Protein AF-A0A0K2SJP0-F1 (afdb_monomer)

Sequence (205 aa):
MNRPSQREINFVRFLEERLGVRSDGAHREPTPEQRSTRATLRRALGKPPGSVPETYSYVEPWLGPQAAPWQVENFYSIAALMAWHPVGWHEDDTPQSPTNLGASFVRLARTQREFHGEVPAGLERRLVAMLNASQTDLTEHLRHAIGLLKTHEVPVNWVQLLADLRSWEWSSREVQRRWAYGFWGSAPQDTERQGAVEEDERDAG

Foldseek 3Di:
DLAFDPLLVVLLVLLCVLLVNDLPPDDDDDDPRNLVQLVQLLVCAPPQQPPRVVCCVSQVVSADPPRDSLLSRLRSLLSNLCSVQVAADHCPNDVPADQALLLLQVVLLVLDPPNPLDRDPVSVVLLVVLLPDDLVVNSVSVSVSSVSSRVSSRHHHSSVSSSLSVCCPPPVSVSSVVSVCSNVVPRPDPPVVVVVVVVVVVVVD

InterPro domains:
  IPR013382 CRISPR-associated protein Cse2 [PF09485] (38-184)
  IPR013382 CRISPR-associated protein Cse2 [TIGR02548] (32-186)
  IPR038287 Cse2 superfamily [G3DSA:1.10.520.40] (1-201)

pLDDT: mean 86.16, std 15.65, range [39.84, 97.69]

Solvent-accessible surface area (backbone atoms only — not comparable to full-atom values): 11900 Å² total; per-residue (Å²): 132,90,65,61,49,72,65,48,47,52,51,46,51,52,47,28,63,50,51,56,42,60,85,77,79,69,90,63,88,62,51,74,65,20,50,50,45,23,54,54,29,37,73,40,56,90,51,65,78,85,75,49,70,86,42,41,86,79,45,48,88,80,47,58,102,78,55,52,70,69,54,50,46,49,55,50,48,49,50,10,51,37,42,70,41,70,45,59,67,42,79,81,75,47,84,88,52,65,61,42,72,22,22,33,52,45,54,46,34,69,72,41,93,82,51,78,74,59,74,54,67,70,60,51,54,54,49,55,52,45,64,72,42,52,73,75,56,30,57,59,49,44,54,58,50,49,55,56,32,46,78,70,71,41,39,41,34,62,42,55,48,55,35,38,63,76,46,52,88,43,92,82,43,61,47,47,53,48,30,47,40,22,33,67,68,64,41,74,68,73,73,60,78,66,51,65,64,56,52,62,60,61,76,73,109

Organism: Limnochorda pilosa (NCBI:txid1555112)

Nearest PDB structures (foldseek):
  3wa8-assembly1_A  TM=7.568E-01  e=1.758E-06  Meiothermus ruber DSM 1279
  5u0a-assembly1_J  TM=7.453E-01  e=1.858E-05  Thermobifida fusca YX
  5u07-assembly1_B  TM=7.202E-01  e=1.168E-04  Thermobifida fusca YX
  4h79-assembly1_A  TM=7.081E-01  e=1.786E-04  Thermobifida fusca YX
  5u0a-assembly1_L  TM=6.935E-01  e=3.623E-04  Thermobifida fusca YX

Radius of gyration: 19.11 Å; Cα contacts (8 Å, |Δi|>4): 204; chains: 1; bounding box: 55×29×66 Å

Mean predicted aligned error: 7.42 Å

Structure (mmCIF, N/CA/C/O backbone):
data_AF-A0A0K2SJP0-F1
#
_entry.id   AF-A0A0K2SJP0-F1
#
loop_
_atom_site.group_PDB
_atom_site.id
_atom_site.type_symbol
_atom_site.label_atom_id
_atom_site.label_alt_id
_atom_site.label_comp_id
_atom_site.label_asym_id
_atom_site.label_entity_id
_atom_site.label_seq_id
_atom_site.pdbx_PDB_ins_code
_atom_site.Cartn_x
_atom_site.Cartn_y
_atom_site.Cartn_z
_atom_site.occupancy
_atom_site.B_iso_or_equiv
_atom_site.auth_seq_id
_atom_site.auth_comp_id
_atom_site.auth_asym_id
_atom_site.auth_atom_id
_atom_site.pdbx_PDB_model_num
ATOM 1 N N . MET A 1 1 ? -1.384 11.318 -15.270 1.00 60.72 1 MET A N 1
ATOM 2 C CA . MET A 1 1 ? -0.307 11.177 -14.260 1.00 60.72 1 MET A CA 1
ATOM 3 C C . MET A 1 1 ? -0.939 10.838 -12.920 1.00 60.72 1 MET A C 1
ATOM 5 O O . MET A 1 1 ? -1.636 11.674 -12.358 1.00 60.72 1 MET A O 1
ATOM 9 N N . ASN A 1 2 ? -0.760 9.603 -12.449 1.00 82.81 2 ASN A N 1
ATOM 10 C CA . ASN A 1 2 ? -1.357 9.111 -11.207 1.00 82.81 2 ASN A CA 1
ATOM 11 C C . ASN A 1 2 ? -0.704 9.747 -9.965 1.00 82.81 2 ASN A C 1
ATOM 13 O O . ASN A 1 2 ? 0.199 9.171 -9.354 1.00 82.81 2 ASN A O 1
ATOM 17 N N . ARG A 1 3 ? -1.125 10.974 -9.651 1.00 87.88 3 ARG A N 1
ATOM 18 C CA . ARG A 1 3 ? -0.665 11.726 -8.483 1.00 87.88 3 ARG A CA 1
ATOM 19 C C . ARG A 1 3 ? -1.518 11.376 -7.261 1.00 87.88 3 ARG A C 1
ATOM 21 O O . ARG A 1 3 ? -2.735 11.239 -7.414 1.00 87.88 3 ARG A O 1
ATOM 28 N N . PRO A 1 4 ? -0.912 11.262 -6.071 1.00 92.31 4 PRO A N 1
ATOM 29 C CA . PRO A 1 4 ? -1.668 11.123 -4.838 1.00 92.31 4 PRO A CA 1
ATOM 30 C C . PRO A 1 4 ? -2.612 12.304 -4.616 1.00 92.31 4 PRO A C 1
ATOM 32 O O . PRO A 1 4 ? -2.254 13.463 -4.823 1.00 92.31 4 PRO A O 1
ATOM 35 N N . SER A 1 5 ? -3.829 12.000 -4.192 1.00 94.31 5 SER A N 1
ATOM 36 C CA . SER A 1 5 ? -4.819 12.979 -3.758 1.00 94.31 5 SER A CA 1
ATOM 37 C C . SER A 1 5 ? -4.528 13.461 -2.337 1.00 94.31 5 SER A C 1
ATOM 39 O O . SER A 1 5 ? -3.908 12.755 -1.538 1.00 94.31 5 SER A O 1
ATOM 41 N N . GLN A 1 6 ? -5.060 14.632 -1.972 1.00 95.06 6 GLN A N 1
ATOM 42 C CA . GLN A 1 6 ? -4.914 15.166 -0.613 1.00 95.06 6 GLN A CA 1
ATOM 43 C C . GLN A 1 6 ? -5.456 14.205 0.457 1.00 95.06 6 GLN A C 1
ATOM 45 O O . GLN A 1 6 ? -4.906 14.122 1.551 1.00 95.06 6 GLN A O 1
ATOM 50 N N . ARG A 1 7 ? -6.510 13.442 0.134 1.00 95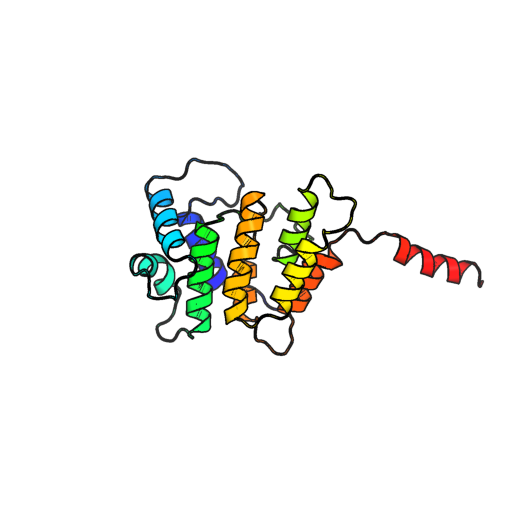.62 7 ARG A N 1
ATOM 51 C CA . ARG A 1 7 ? -7.072 12.425 1.030 1.00 95.62 7 ARG A CA 1
ATOM 52 C C . ARG A 1 7 ? -6.082 11.294 1.299 1.00 95.62 7 ARG A C 1
ATOM 54 O O . ARG A 1 7 ? -5.930 10.899 2.446 1.00 95.62 7 ARG A O 1
ATOM 61 N N . GLU A 1 8 ? -5.414 10.789 0.263 1.00 96.12 8 GLU A N 1
ATOM 62 C CA . GLU A 1 8 ? -4.427 9.705 0.387 1.00 96.12 8 GLU A CA 1
ATOM 63 C C . GLU A 1 8 ? -3.197 10.175 1.177 1.00 96.12 8 GLU A C 1
ATOM 65 O O . GLU A 1 8 ? -2.738 9.468 2.070 1.00 96.12 8 GLU A O 1
ATOM 70 N N . ILE A 1 9 ? -2.727 11.402 0.919 1.00 95.62 9 ILE A N 1
ATOM 71 C CA . ILE A 1 9 ? -1.630 12.036 1.669 1.00 95.62 9 ILE A CA 1
ATOM 72 C C . ILE A 1 9 ? -1.991 12.167 3.154 1.00 95.62 9 ILE A C 1
ATOM 74 O O . ILE A 1 9 ? -1.231 11.743 4.023 1.00 95.62 9 ILE A O 1
ATOM 78 N N . ASN A 1 10 ? -3.161 12.736 3.452 1.00 96.88 10 ASN A N 1
ATOM 79 C CA . ASN A 1 10 ? -3.595 12.967 4.827 1.00 96.88 10 ASN A CA 1
ATOM 80 C C . ASN A 1 10 ? -3.839 11.653 5.580 1.00 96.88 10 ASN A C 1
ATOM 82 O O . ASN A 1 10 ? -3.516 11.569 6.761 1.00 96.88 10 ASN A O 1
ATOM 86 N N . PHE A 1 11 ? -4.373 10.633 4.904 1.00 97.44 11 PHE A N 1
ATOM 87 C CA . PHE A 1 11 ? -4.590 9.317 5.497 1.00 97.44 11 PHE A CA 1
ATOM 88 C C . PHE A 1 11 ? -3.276 8.660 5.916 1.00 97.44 11 PHE A C 1
ATOM 90 O O . PHE A 1 11 ? -3.152 8.201 7.049 1.00 97.44 11 PHE A O 1
ATOM 97 N N . VAL A 1 12 ? -2.277 8.647 5.028 1.00 95.88 12 VAL A N 1
ATOM 98 C CA . VAL A 1 12 ? -0.967 8.072 5.353 1.00 95.88 12 VAL A CA 1
ATOM 99 C C . VAL A 1 12 ? -0.302 8.857 6.476 1.00 95.88 12 VAL A C 1
ATOM 101 O O . VAL A 1 12 ? 0.148 8.238 7.431 1.00 95.88 12 VAL A O 1
ATOM 104 N N . ARG A 1 13 ? -0.333 10.195 6.444 1.00 94.69 13 ARG A N 1
ATOM 105 C CA . ARG A 1 13 ? 0.199 11.027 7.538 1.00 94.69 13 ARG A CA 1
ATOM 106 C C . ARG A 1 13 ? -0.471 10.724 8.879 1.00 94.69 13 ARG A C 1
ATOM 108 O O . ARG A 1 13 ? 0.199 10.577 9.896 1.00 94.69 13 ARG A O 1
ATOM 115 N N . PHE A 1 14 ? -1.793 10.575 8.881 1.00 96.12 14 PHE A N 1
ATOM 116 C CA . PHE A 1 14 ? -2.529 10.158 10.070 1.00 96.12 14 PHE A CA 1
ATOM 117 C C . PHE A 1 14 ? -2.057 8.792 10.586 1.00 96.12 14 PHE A C 1
ATOM 119 O O . PHE A 1 14 ? -1.886 8.616 11.793 1.00 96.12 14 PHE A O 1
ATOM 126 N N . LEU A 1 15 ? -1.821 7.821 9.699 1.00 95.88 15 LEU A N 1
ATOM 127 C CA . LEU A 1 15 ? -1.264 6.529 10.098 1.00 95.88 15 LEU A CA 1
ATOM 128 C C . LEU A 1 15 ? 0.166 6.668 10.626 1.00 95.88 15 LEU A C 1
ATOM 130 O O . LEU A 1 15 ? 0.470 6.063 11.647 1.00 95.88 15 LEU A O 1
ATOM 134 N N . GLU A 1 16 ? 1.026 7.474 10.002 1.00 93.12 16 GLU A N 1
ATOM 135 C CA . GLU A 1 16 ? 2.392 7.738 10.475 1.00 93.12 16 GLU A CA 1
ATOM 136 C C . GLU A 1 16 ? 2.387 8.219 11.928 1.00 93.12 16 GLU A C 1
ATOM 138 O O . GLU A 1 16 ? 3.018 7.601 12.788 1.00 93.12 16 GLU A O 1
ATOM 143 N N . GLU A 1 17 ? 1.576 9.231 12.237 1.00 92.69 17 GLU A N 1
ATOM 144 C CA . GLU A 1 17 ? 1.417 9.769 13.591 1.00 92.69 17 GLU A CA 1
ATOM 145 C C . GLU A 1 17 ? 0.948 8.695 14.589 1.00 92.69 17 GLU A C 1
ATOM 147 O O . GLU A 1 17 ? 1.512 8.536 15.680 1.00 92.69 17 GLU A O 1
ATOM 152 N N . ARG A 1 18 ? -0.069 7.910 14.209 1.00 94.88 18 ARG A N 1
ATOM 153 C CA . ARG A 1 18 ? -0.666 6.864 15.057 1.00 94.88 18 ARG A CA 1
ATOM 154 C C . ARG A 1 18 ? 0.242 5.655 15.256 1.00 94.88 18 ARG A C 1
ATOM 156 O O . ARG A 1 18 ? 0.163 4.995 16.292 1.00 94.88 18 ARG A O 1
ATOM 163 N N . LEU A 1 19 ? 1.095 5.358 14.283 1.00 93.00 19 LEU A N 1
ATOM 164 C CA . LEU A 1 19 ? 2.055 4.257 14.323 1.00 93.00 19 LEU A CA 1
ATOM 165 C C . LEU A 1 19 ? 3.399 4.676 14.935 1.00 93.00 19 LEU A C 1
ATOM 167 O O . LEU A 1 19 ? 4.205 3.802 15.263 1.00 93.00 19 LEU A O 1
ATOM 171 N N . GLY A 1 20 ? 3.622 5.980 15.125 1.00 89.62 20 GLY A N 1
ATOM 172 C CA . GLY A 1 20 ? 4.882 6.537 15.611 1.00 89.62 20 GLY A CA 1
ATOM 173 C C . GLY A 1 20 ? 5.995 6.538 14.567 1.00 89.62 20 GLY A C 1
ATOM 174 O O . GLY A 1 20 ? 7.164 6.454 14.932 1.00 89.62 20 GLY A O 1
ATOM 175 N N . VAL A 1 21 ? 5.638 6.608 13.283 1.00 83.75 21 VAL A N 1
ATOM 176 C CA . VAL A 1 21 ? 6.580 6.810 12.177 1.00 83.75 21 VAL A CA 1
ATOM 177 C C . VAL A 1 21 ? 6.863 8.294 12.079 1.00 83.75 21 VAL A C 1
ATOM 179 O O . VAL A 1 21 ? 5.938 9.094 11.973 1.00 83.75 21 VAL A O 1
ATOM 182 N N . ARG A 1 22 ? 8.136 8.674 12.126 1.00 67.94 22 ARG A N 1
ATOM 183 C CA . ARG A 1 22 ? 8.536 10.055 11.869 1.00 67.94 22 ARG A CA 1
ATOM 184 C C . ARG A 1 22 ? 9.093 10.181 10.467 1.00 67.94 22 ARG A C 1
ATOM 186 O O . ARG A 1 22 ? 9.798 9.293 10.001 1.00 67.94 22 ARG A O 1
ATOM 193 N N . SER A 1 23 ? 8.845 11.330 9.856 1.00 57.50 23 SER A N 1
ATOM 194 C CA . SER A 1 23 ? 9.379 11.718 8.550 1.00 57.50 23 SER A CA 1
ATOM 195 C C . SER A 1 23 ? 10.856 12.140 8.588 1.00 57.50 23 SER A C 1
ATOM 197 O O . SER A 1 23 ? 11.353 12.597 7.569 1.00 57.50 23 SER A O 1
ATOM 199 N N . ASP A 1 24 ? 11.562 11.996 9.715 1.00 58.59 24 ASP A N 1
ATOM 200 C CA . ASP A 1 24 ? 12.959 12.433 9.901 1.00 58.59 24 ASP A CA 1
ATOM 201 C C . ASP A 1 24 ? 13.940 11.294 10.240 1.00 58.59 24 ASP A C 1
ATOM 203 O O . ASP A 1 24 ? 15.090 11.550 10.590 1.00 58.59 24 ASP A O 1
ATOM 207 N N . GLY A 1 25 ? 13.498 10.033 10.180 1.00 55.62 25 GLY A N 1
ATOM 208 C CA . GLY A 1 25 ? 14.356 8.863 10.405 1.00 55.62 25 GLY A CA 1
ATOM 209 C C . GLY A 1 25 ? 14.825 8.670 11.855 1.00 55.62 25 GLY A C 1
ATOM 210 O O . GLY A 1 25 ? 15.575 7.736 12.139 1.00 55.62 25 GLY A O 1
ATOM 211 N N . ALA A 1 26 ? 14.386 9.508 12.802 1.00 59.31 26 ALA A N 1
ATOM 212 C CA . ALA A 1 26 ? 14.796 9.396 14.195 1.00 59.31 26 ALA A CA 1
ATOM 213 C C . ALA A 1 26 ? 14.084 8.224 14.895 1.00 59.31 26 ALA A C 1
ATOM 215 O O . ALA A 1 26 ? 12.865 8.236 15.099 1.00 59.31 26 ALA A O 1
ATOM 216 N N . HIS A 1 27 ? 14.854 7.226 15.336 1.00 57.75 27 HIS A N 1
ATOM 217 C CA . HIS A 1 27 ? 14.337 6.135 16.158 1.00 57.75 27 HIS A CA 1
ATOM 218 C C . HIS A 1 27 ? 13.992 6.634 17.566 1.00 57.75 27 HIS A C 1
ATOM 220 O O . HIS A 1 27 ? 14.865 6.920 18.383 1.00 57.75 27 HIS A O 1
ATOM 226 N N . ARG A 1 28 ? 12.694 6.691 17.871 1.00 68.94 28 ARG A N 1
ATOM 227 C CA . ARG A 1 28 ? 12.181 6.794 19.239 1.00 68.94 28 ARG A CA 1
ATOM 228 C C . ARG A 1 28 ? 11.412 5.525 19.563 1.00 68.94 28 ARG A C 1
ATOM 230 O O . ARG A 1 28 ? 10.701 4.997 18.710 1.00 68.94 28 ARG A O 1
ATOM 237 N N . GLU A 1 29 ? 11.519 5.054 20.800 1.00 80.00 29 GLU A N 1
ATOM 238 C CA . GLU A 1 29 ? 10.649 3.974 21.251 1.00 80.00 29 GLU A CA 1
ATOM 239 C C . GLU A 1 29 ? 9.171 4.384 21.098 1.00 80.00 29 GLU A C 1
ATOM 241 O O . GLU A 1 29 ? 8.779 5.450 21.589 1.00 80.00 29 GLU A O 1
ATOM 246 N N . PRO A 1 30 ? 8.341 3.569 20.421 1.00 84.94 30 PRO A N 1
ATOM 247 C CA . PRO A 1 30 ? 6.929 3.879 20.241 1.00 84.94 30 PRO A CA 1
ATOM 248 C C . PRO A 1 30 ? 6.214 3.866 21.592 1.00 84.94 30 PRO A C 1
ATOM 250 O O . PRO A 1 30 ? 6.491 2.995 22.420 1.00 84.94 30 PRO A O 1
ATOM 253 N N . THR A 1 31 ? 5.262 4.773 21.814 1.00 92.81 31 THR A N 1
ATOM 254 C CA . THR A 1 31 ? 4.467 4.814 23.054 1.00 92.81 31 THR A CA 1
ATOM 255 C C . THR A 1 31 ? 3.607 3.549 23.217 1.00 92.81 31 THR A C 1
ATOM 257 O O . THR A 1 31 ? 3.374 2.825 22.239 1.00 92.81 31 THR A O 1
ATOM 260 N N . PRO A 1 32 ? 3.103 3.238 24.429 1.00 94.00 32 PRO A N 1
ATOM 261 C CA . PRO A 1 32 ? 2.154 2.140 24.624 1.00 94.00 32 PRO A CA 1
ATOM 262 C C . PRO A 1 32 ? 0.950 2.194 23.666 1.00 94.00 32 PRO A C 1
ATOM 264 O O . PRO A 1 32 ? 0.561 1.168 23.107 1.00 94.00 32 PRO A O 1
ATOM 267 N N . GLU A 1 33 ? 0.413 3.385 23.405 1.00 93.62 33 GLU A N 1
ATOM 268 C CA . GLU A 1 33 ? -0.718 3.616 22.500 1.00 93.62 33 GLU A CA 1
ATOM 269 C C . GLU A 1 33 ? -0.345 3.328 21.042 1.00 93.62 33 GLU A C 1
ATOM 271 O O . GLU A 1 33 ? -1.112 2.687 20.319 1.00 93.62 33 GLU A O 1
ATOM 276 N N . GLN A 1 34 ? 0.850 3.741 20.609 1.00 94.56 34 GLN A N 1
ATOM 277 C CA . GLN A 1 34 ? 1.359 3.456 19.264 1.00 94.56 34 GLN A CA 1
ATOM 278 C C . GLN A 1 34 ? 1.602 1.954 19.073 1.00 94.56 34 GLN A C 1
ATOM 280 O O . GLN A 1 34 ? 1.244 1.385 18.041 1.00 94.56 34 GLN A O 1
ATOM 285 N N . ARG A 1 35 ? 2.138 1.263 20.089 1.00 93.75 35 ARG A N 1
ATOM 286 C CA . ARG A 1 35 ? 2.293 -0.203 20.067 1.00 93.75 35 ARG A CA 1
ATOM 287 C C . ARG A 1 35 ? 0.945 -0.918 20.003 1.00 93.75 35 ARG A C 1
ATOM 289 O O . ARG A 1 35 ? 0.804 -1.863 19.227 1.00 93.75 35 ARG A O 1
ATOM 296 N N . SER A 1 36 ? -0.039 -0.454 20.773 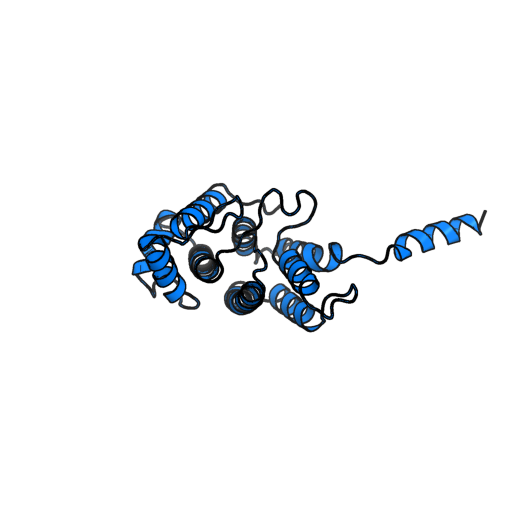1.00 94.94 36 SER A N 1
ATOM 297 C CA . SER A 1 36 ? -1.406 -0.985 20.744 1.00 94.94 36 SER A CA 1
ATOM 298 C C . SER A 1 36 ? -2.047 -0.796 19.366 1.00 94.94 36 SER A C 1
ATOM 300 O O . SER A 1 36 ? -2.523 -1.759 18.768 1.00 94.94 36 SER A O 1
ATOM 302 N N . THR A 1 37 ? -1.944 0.408 18.797 1.00 95.88 37 THR A N 1
ATOM 303 C CA . THR A 1 37 ? -2.413 0.726 17.439 1.00 95.88 37 THR A CA 1
ATOM 304 C C . THR A 1 37 ? -1.771 -0.195 16.400 1.00 95.88 37 THR A C 1
ATOM 306 O O . TH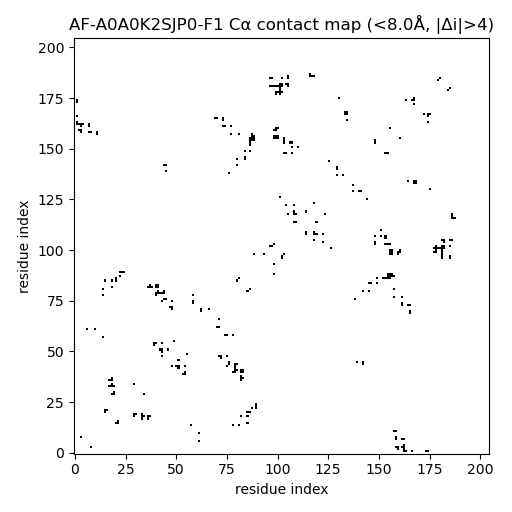R A 1 37 ? -2.476 -0.815 15.601 1.00 95.88 37 THR A O 1
ATOM 309 N N . ARG A 1 38 ? -0.438 -0.353 16.441 1.00 95.31 38 ARG A N 1
ATOM 310 C CA . ARG A 1 38 ? 0.297 -1.277 15.562 1.00 95.31 38 ARG A CA 1
ATOM 311 C C . ARG A 1 38 ? -0.226 -2.701 15.689 1.00 95.31 38 ARG A C 1
ATOM 313 O O . ARG A 1 38 ? -0.440 -3.359 14.676 1.00 95.31 38 ARG A O 1
ATOM 320 N N . ALA A 1 39 ? -0.434 -3.186 16.911 1.00 95.75 39 ALA A N 1
ATOM 321 C CA . ALA A 1 39 ? -0.960 -4.526 17.143 1.00 95.75 39 ALA A CA 1
ATOM 322 C C . ALA A 1 39 ? -2.375 -4.687 16.566 1.00 95.75 39 ALA A C 1
ATOM 324 O O . ALA A 1 39 ? -2.640 -5.683 15.898 1.00 95.75 39 ALA A O 1
ATOM 325 N N . THR A 1 40 ? -3.255 -3.706 16.767 1.00 96.56 40 THR A N 1
ATOM 326 C CA . THR A 1 40 ? -4.630 -3.712 16.249 1.00 96.56 40 THR A CA 1
ATOM 327 C C . THR A 1 40 ? -4.670 -3.755 14.726 1.00 96.56 40 THR A C 1
ATOM 329 O O . THR A 1 40 ? -5.243 -4.688 14.168 1.00 96.56 40 THR A O 1
ATOM 332 N N . LEU A 1 41 ? -3.996 -2.828 14.043 1.00 97.12 41 LEU A N 1
ATOM 333 C CA . LEU A 1 41 ? -3.980 -2.787 12.577 1.00 97.12 41 LEU A CA 1
ATOM 334 C C . LEU A 1 41 ? -3.301 -4.023 11.965 1.00 97.12 41 LEU A C 1
ATOM 336 O O . LEU A 1 41 ? -3.785 -4.572 10.977 1.00 97.12 41 LEU A O 1
ATOM 340 N N . ARG A 1 42 ? -2.242 -4.555 12.593 1.00 95.88 42 ARG A N 1
ATOM 341 C CA . ARG A 1 42 ? -1.593 -5.801 12.143 1.00 95.88 42 ARG A CA 1
ATOM 342 C C . ARG A 1 42 ? -2.511 -7.021 12.199 1.00 95.88 42 ARG A C 1
ATOM 344 O O . ARG A 1 42 ? -2.324 -7.933 11.400 1.00 95.88 42 ARG A O 1
ATOM 351 N N . ARG A 1 43 ? -3.498 -7.070 13.103 1.00 95.69 43 ARG A N 1
ATOM 352 C CA . ARG A 1 43 ? -4.462 -8.190 13.164 1.00 95.69 43 ARG A CA 1
ATOM 353 C C . ARG A 1 43 ? -5.384 -8.254 11.948 1.00 95.69 43 ARG A C 1
ATOM 355 O O . ARG A 1 43 ? -5.959 -9.319 11.720 1.00 95.69 43 ARG A O 1
ATOM 362 N N . ALA A 1 44 ? -5.530 -7.156 11.207 1.00 94.25 44 ALA A N 1
ATOM 363 C CA . ALA A 1 44 ? -6.309 -7.091 9.972 1.00 94.25 44 ALA A CA 1
ATOM 364 C C . ALA A 1 44 ? -5.504 -7.489 8.725 1.00 94.25 44 ALA A C 1
ATOM 366 O O . ALA A 1 44 ? -6.070 -7.589 7.642 1.00 94.25 44 ALA A O 1
ATOM 367 N N . LEU A 1 45 ? -4.198 -7.756 8.857 1.00 93.94 45 LEU A N 1
ATOM 368 C CA . LEU A 1 45 ? -3.341 -8.123 7.735 1.00 93.94 45 LEU A CA 1
ATOM 369 C C . LEU A 1 45 ? -3.861 -9.398 7.046 1.00 93.94 45 LEU A C 1
ATOM 371 O O . LEU A 1 45 ? -3.682 -10.505 7.543 1.00 93.94 45 LEU A O 1
ATOM 375 N N . GLY A 1 46 ? -4.454 -9.255 5.858 1.00 88.25 46 GLY A N 1
ATOM 376 C CA . GLY A 1 46 ? -5.048 -10.361 5.082 1.00 88.25 46 GLY A CA 1
ATOM 377 C C . GLY A 1 46 ? -6.354 -10.895 5.526 1.00 88.25 46 GLY A C 1
ATOM 378 O O . GLY A 1 46 ? -6.689 -12.033 5.216 1.00 88.25 46 GLY A O 1
ATOM 379 N N . LYS A 1 47 ? -7.081 -10.068 6.245 1.00 91.75 47 LYS A N 1
ATOM 380 C CA . LYS A 1 47 ? -8.481 -10.317 6.435 1.00 91.75 47 LYS A CA 1
ATOM 381 C C . LYS A 1 47 ? -9.256 -9.334 5.566 1.00 91.75 47 LYS A C 1
ATOM 383 O O . LYS A 1 47 ? -8.775 -8.218 5.352 1.00 91.75 47 LYS A O 1
ATOM 388 N N . PRO A 1 48 ? -10.443 -9.721 5.085 1.00 88.56 48 PRO A N 1
ATOM 389 C CA . PRO A 1 48 ? -11.317 -8.794 4.388 1.00 88.56 48 PRO A CA 1
ATOM 390 C C . PRO A 1 48 ? -11.604 -7.556 5.252 1.00 88.56 48 PRO A C 1
ATOM 392 O O . PRO A 1 48 ? -11.691 -7.686 6.487 1.00 88.56 48 PRO A O 1
ATOM 395 N N . PRO A 1 49 ? -11.801 -6.373 4.645 1.00 89.00 49 PRO A N 1
ATOM 396 C CA . PRO A 1 49 ? -12.371 -5.234 5.353 1.00 89.00 49 PRO A CA 1
ATOM 397 C C . PRO A 1 49 ? -13.646 -5.643 6.095 1.00 89.00 49 PRO A C 1
ATOM 399 O O . PRO A 1 49 ? -14.424 -6.456 5.600 1.00 89.00 49 PRO A O 1
ATOM 402 N N . GLY A 1 50 ? -13.847 -5.127 7.305 1.00 84.94 50 GLY A N 1
ATOM 403 C CA . GLY A 1 50 ? -15.011 -5.493 8.120 1.00 84.94 50 GLY A CA 1
ATOM 404 C C 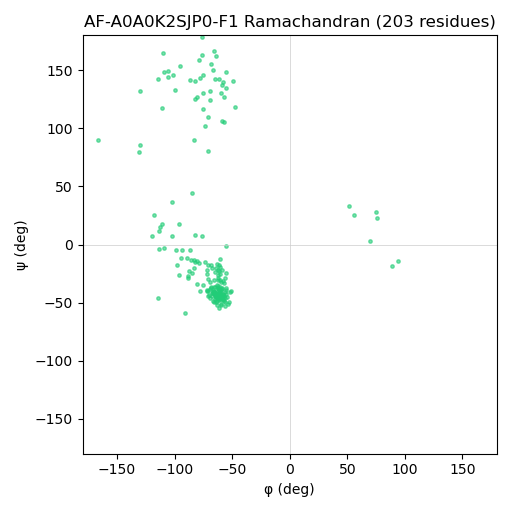. GLY A 1 50 ? -14.790 -6.633 9.130 1.00 84.94 50 GLY A C 1
ATOM 405 O O . GLY A 1 50 ? -15.591 -6.845 10.034 1.00 84.94 50 GLY A O 1
ATOM 406 N N . SER A 1 51 ? -13.696 -7.385 9.009 1.00 92.25 51 SER A N 1
ATOM 407 C CA . SER A 1 51 ? -13.448 -8.572 9.850 1.00 92.25 51 SER A CA 1
ATOM 408 C C . SER A 1 51 ? -12.768 -8.286 11.197 1.00 92.25 51 SER A C 1
ATOM 410 O O . SER A 1 51 ? -12.714 -9.164 12.059 1.00 92.25 51 SER A O 1
ATOM 412 N N . VAL A 1 52 ? -12.222 -7.080 11.377 1.00 95.94 52 VAL A N 1
ATOM 413 C CA . VAL A 1 52 ? -11.561 -6.627 12.612 1.00 95.94 52 VAL A CA 1
ATOM 414 C C . VAL A 1 52 ? -12.148 -5.264 12.993 1.00 95.94 52 VAL A C 1
ATOM 416 O O . VAL A 1 52 ? -11.604 -4.237 12.577 1.00 95.94 52 VAL A O 1
ATOM 419 N N . PRO A 1 53 ? -13.274 -5.225 13.729 1.00 95.19 53 PRO A N 1
ATOM 420 C CA . PRO A 1 53 ? -14.010 -3.989 14.011 1.00 95.19 53 PRO A CA 1
ATOM 421 C C . PRO A 1 53 ? -13.177 -2.891 14.683 1.00 95.19 53 PRO A C 1
ATOM 423 O O . PRO A 1 53 ? -13.405 -1.705 14.467 1.00 95.19 53 PRO A O 1
ATOM 426 N N . GLU A 1 54 ? -12.152 -3.261 15.451 1.00 96.38 54 GLU A N 1
ATOM 427 C CA . GLU A 1 54 ? -11.247 -2.321 16.116 1.00 96.38 54 GLU A CA 1
ATOM 428 C C . GLU A 1 54 ? -10.442 -1.463 15.129 1.00 96.38 54 GLU A C 1
ATOM 430 O O . GLU A 1 54 ? -9.893 -0.434 15.515 1.00 96.38 54 GLU A O 1
ATOM 435 N N . THR A 1 55 ? -10.365 -1.863 13.856 1.00 96.75 55 THR A N 1
ATOM 436 C CA . THR A 1 55 ? -9.695 -1.081 12.807 1.00 96.75 55 THR A CA 1
ATOM 437 C C . THR A 1 55 ? -10.569 0.031 12.220 1.00 96.75 55 THR A C 1
ATOM 439 O O . THR A 1 55 ? -10.034 0.957 11.610 1.00 96.75 55 THR A O 1
ATOM 442 N N . TYR A 1 56 ? -11.886 0.008 12.455 1.00 95.81 56 TYR A N 1
ATOM 443 C CA . TYR A 1 56 ? -12.831 0.950 11.845 1.00 95.81 56 TYR A CA 1
ATOM 444 C C . TYR A 1 56 ? -12.533 2.398 12.212 1.00 95.81 56 TYR A C 1
ATOM 446 O O . TYR A 1 56 ? -12.525 3.265 11.343 1.00 95.81 56 TYR A O 1
ATOM 454 N N . SER A 1 57 ? -12.209 2.663 13.479 1.00 95.19 57 SER A N 1
ATOM 455 C CA . SER A 1 57 ? -11.902 4.014 13.968 1.00 95.19 57 SER A CA 1
ATOM 456 C C . SER A 1 57 ? -10.680 4.649 13.295 1.00 95.19 57 SER A C 1
ATOM 458 O O . SER A 1 57 ? -10.522 5.868 13.344 1.00 95.19 57 SER A O 1
ATOM 460 N N . TYR A 1 58 ? -9.829 3.845 12.652 1.00 96.56 58 TYR A N 1
ATOM 461 C CA . TYR A 1 58 ? -8.644 4.309 11.937 1.00 96.56 58 TYR A CA 1
ATOM 462 C C . TYR A 1 58 ? -8.882 4.486 10.435 1.00 96.56 58 TYR A C 1
ATOM 464 O O . TYR A 1 58 ? -8.177 5.277 9.814 1.00 96.56 58 TYR A O 1
ATOM 472 N N . VAL A 1 59 ? -9.837 3.758 9.848 1.00 96.50 59 VAL A N 1
ATOM 473 C CA . VAL A 1 59 ? -10.003 3.676 8.388 1.00 96.50 59 VAL A CA 1
ATOM 474 C C . VAL A 1 59 ? -11.317 4.293 7.908 1.00 96.50 59 VAL A C 1
ATOM 476 O O . VAL A 1 59 ? -11.288 5.103 6.985 1.00 96.50 59 VAL A O 1
ATOM 479 N N . GLU A 1 60 ? -12.447 3.997 8.554 1.00 95.12 60 GLU A N 1
ATOM 480 C CA . GLU A 1 60 ? -13.774 4.493 8.150 1.00 95.12 60 GLU A CA 1
ATOM 481 C C . GLU A 1 60 ? -13.869 6.024 8.039 1.00 95.12 60 GLU A C 1
ATOM 483 O O . GLU A 1 60 ? -14.468 6.489 7.076 1.00 95.12 60 GLU A O 1
ATOM 488 N N . PRO A 1 61 ? -13.236 6.852 8.902 1.00 95.88 61 PRO A N 1
ATOM 489 C CA . PRO A 1 61 ? -13.279 8.312 8.743 1.00 95.88 61 PRO A CA 1
ATOM 490 C C . PRO A 1 61 ? -12.692 8.833 7.421 1.00 95.88 61 PRO A C 1
ATOM 492 O O . PRO A 1 61 ? -12.961 9.966 7.023 1.00 95.88 61 PRO A O 1
ATOM 495 N N . TRP A 1 62 ? -11.871 8.024 6.747 1.00 96.44 62 TRP A N 1
ATOM 496 C CA . TRP A 1 62 ? -11.252 8.340 5.457 1.00 96.44 62 TRP A CA 1
ATOM 497 C C . TRP A 1 62 ? -12.061 7.815 4.269 1.00 96.44 62 TRP A C 1
ATOM 499 O O . TRP A 1 62 ? -11.807 8.186 3.116 1.00 96.44 62 TRP A O 1
ATOM 509 N N . LEU A 1 63 ? -13.043 6.963 4.551 1.00 93.25 63 LEU A N 1
ATOM 510 C CA . LEU A 1 63 ? -13.965 6.383 3.597 1.00 93.25 63 LEU A CA 1
ATOM 511 C C . LEU A 1 63 ? -15.278 7.176 3.652 1.00 93.25 63 LEU A C 1
ATOM 513 O O . LEU A 1 63 ? -15.801 7.518 4.706 1.00 93.25 63 LEU A O 1
ATOM 517 N N . GLY A 1 64 ? -15.804 7.546 2.486 1.00 86.19 64 GLY A N 1
ATOM 518 C CA . GLY A 1 64 ? -17.145 8.126 2.421 1.00 86.19 64 GLY A CA 1
ATOM 519 C C . GLY A 1 64 ? -18.207 7.031 2.580 1.00 86.19 64 GLY A C 1
ATOM 520 O O . GLY A 1 64 ? -17.914 5.870 2.299 1.00 86.19 64 GLY A O 1
ATOM 521 N N . PRO A 1 65 ? -19.468 7.380 2.892 1.00 87.69 65 PRO A N 1
ATOM 522 C CA . PRO A 1 65 ? -20.564 6.406 2.997 1.00 87.69 65 PRO A CA 1
ATOM 523 C C . PRO A 1 65 ? -20.850 5.643 1.690 1.00 87.69 65 PRO A C 1
ATOM 525 O O . PRO A 1 65 ? -21.589 4.669 1.694 1.00 87.69 65 PRO A O 1
ATOM 528 N N . GLN A 1 66 ? -20.286 6.104 0.570 1.00 91.00 66 GLN A N 1
ATOM 529 C CA . GLN A 1 66 ? -20.422 5.521 -0.767 1.00 91.00 66 GLN A CA 1
ATOM 530 C C . GLN A 1 66 ? -19.066 5.054 -1.323 1.00 91.00 66 GLN A C 1
ATOM 532 O O . GLN A 1 66 ? -18.853 5.056 -2.536 1.00 91.00 66 GLN A O 1
ATOM 537 N N . ALA A 1 67 ? -18.100 4.739 -0.452 1.00 94.00 67 ALA A N 1
ATOM 538 C CA . ALA A 1 67 ? -16.803 4.234 -0.885 1.00 94.00 67 ALA A CA 1
ATOM 539 C C . ALA A 1 67 ? -16.976 2.926 -1.668 1.00 94.00 67 ALA A C 1
ATOM 541 O O . ALA A 1 67 ? -17.646 1.996 -1.221 1.00 94.00 67 ALA A O 1
ATOM 542 N N . ALA A 1 68 ? -16.357 2.851 -2.845 1.00 93.75 68 ALA A N 1
ATOM 543 C CA . ALA A 1 68 ? -16.399 1.639 -3.650 1.00 93.75 68 ALA A CA 1
ATOM 544 C C . ALA A 1 68 ? -15.633 0.498 -2.946 1.00 93.75 68 ALA A C 1
ATOM 546 O O . ALA A 1 68 ? -14.640 0.780 -2.271 1.00 93.75 68 ALA A O 1
ATOM 547 N N . PRO A 1 69 ? -16.002 -0.783 -3.143 1.00 92.62 69 PRO A N 1
ATOM 548 C CA . PRO A 1 69 ? -15.349 -1.910 -2.466 1.00 92.62 69 PRO A CA 1
ATOM 549 C C . PRO A 1 69 ? -13.820 -1.924 -2.603 1.00 92.62 69 PRO A C 1
ATOM 551 O O . PRO A 1 69 ? -13.110 -2.116 -1.622 1.00 92.62 69 PRO A O 1
ATOM 554 N N . TRP A 1 70 ? -13.304 -1.603 -3.792 1.00 91.56 70 TRP A N 1
ATOM 555 C CA . TRP A 1 70 ? -11.865 -1.513 -4.047 1.00 91.56 70 TRP A CA 1
ATOM 556 C C . TRP A 1 70 ? -11.180 -0.373 -3.270 1.00 91.56 70 TRP A C 1
ATOM 558 O O . TRP A 1 70 ? -10.011 -0.480 -2.909 1.00 91.56 70 TRP A O 1
ATOM 568 N N . GLN A 1 71 ? -11.886 0.731 -2.987 1.00 94.19 71 GLN A N 1
ATOM 569 C CA . GLN A 1 71 ? -11.358 1.820 -2.155 1.00 94.19 71 GLN A CA 1
ATOM 570 C C . GLN A 1 71 ? -11.236 1.364 -0.712 1.00 94.19 71 GLN A C 1
ATOM 572 O O . GLN A 1 71 ? -10.204 1.591 -0.087 1.00 94.19 71 GLN A O 1
ATOM 577 N N . VAL A 1 72 ? -12.288 0.717 -0.208 1.00 95.50 72 VAL A N 1
ATOM 578 C CA . VAL A 1 72 ? -12.306 0.140 1.134 1.00 95.50 72 VAL A CA 1
ATOM 579 C C . VAL A 1 72 ? -11.127 -0.829 1.266 1.00 95.50 72 VAL A C 1
ATOM 581 O O . VAL A 1 72 ? -10.273 -0.648 2.131 1.00 95.50 72 VAL A O 1
ATOM 584 N N . GLU A 1 73 ? -10.997 -1.782 0.344 1.00 94.44 73 GLU A N 1
ATOM 585 C CA . GLU A 1 73 ? -9.911 -2.763 0.354 1.00 94.44 73 GLU A CA 1
ATOM 586 C C . GLU A 1 73 ? -8.517 -2.120 0.329 1.00 94.44 73 GLU A C 1
ATOM 588 O O . GLU A 1 73 ? -7.666 -2.482 1.144 1.00 94.44 73 GLU A O 1
ATOM 593 N N . ASN A 1 74 ? -8.296 -1.111 -0.519 1.00 95.19 74 ASN A N 1
ATOM 594 C CA . ASN A 1 74 ? -7.014 -0.412 -0.598 1.00 95.19 74 ASN A CA 1
ATOM 595 C C . ASN A 1 74 ? -6.645 0.285 0.724 1.00 95.19 74 ASN A C 1
ATOM 597 O O . ASN A 1 74 ? -5.516 0.152 1.193 1.00 95.19 74 ASN A O 1
ATOM 601 N N . PHE A 1 75 ? -7.576 1.015 1.346 1.00 96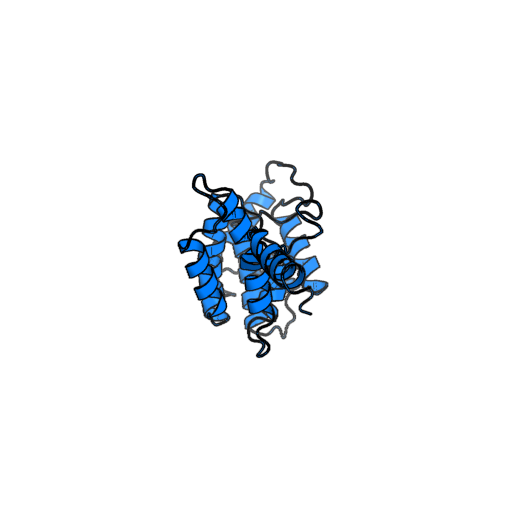.94 75 PHE A N 1
ATOM 602 C CA . PHE A 1 75 ? -7.299 1.758 2.582 1.00 96.94 75 PHE A CA 1
ATOM 603 C C . PHE A 1 75 ? -7.028 0.819 3.765 1.00 96.94 75 PHE A C 1
ATOM 605 O O . PHE A 1 75 ? -6.055 1.019 4.497 1.00 96.94 75 PHE A O 1
ATOM 612 N N . TYR A 1 76 ? -7.831 -0.237 3.923 1.00 96.94 76 TYR A N 1
ATOM 613 C CA . TYR A 1 76 ? -7.608 -1.250 4.960 1.00 96.94 76 TYR A CA 1
ATOM 614 C C . TYR A 1 76 ? -6.289 -2.006 4.748 1.00 96.94 76 TYR A C 1
ATOM 616 O O . TYR A 1 76 ? -5.537 -2.216 5.704 1.00 96.94 76 TYR A O 1
ATOM 624 N N . SER A 1 77 ? -5.966 -2.359 3.501 1.00 95.81 77 SER A N 1
ATOM 625 C CA . SER A 1 77 ? -4.715 -3.047 3.166 1.00 95.81 77 SER A CA 1
ATOM 626 C C . SER A 1 77 ? -3.496 -2.186 3.476 1.00 95.81 77 SER A C 1
ATOM 628 O O . SER A 1 77 ? -2.565 -2.662 4.125 1.00 95.81 77 SER A O 1
ATOM 630 N N . ILE A 1 78 ? -3.512 -0.903 3.097 1.00 97.19 78 ILE A N 1
ATOM 631 C CA . ILE A 1 78 ? -2.427 0.033 3.420 1.00 97.19 78 ILE A CA 1
ATOM 632 C C . ILE A 1 78 ? -2.274 0.199 4.931 1.00 97.19 78 ILE A C 1
ATOM 634 O O . ILE A 1 78 ? -1.153 0.102 5.426 1.00 97.19 78 ILE A O 1
ATOM 638 N N . ALA A 1 79 ? -3.367 0.362 5.682 1.00 97.69 79 ALA A N 1
ATOM 639 C CA . ALA A 1 79 ? -3.299 0.480 7.137 1.00 97.69 79 ALA A CA 1
ATOM 640 C C . ALA A 1 79 ? -2.645 -0.750 7.794 1.00 97.69 79 ALA A C 1
ATOM 642 O O . ALA A 1 79 ? -1.768 -0.612 8.651 1.00 97.69 79 ALA A O 1
ATOM 643 N N . ALA A 1 80 ? -3.026 -1.958 7.368 1.00 97.31 80 ALA A N 1
ATOM 644 C CA . ALA A 1 80 ? -2.474 -3.197 7.905 1.00 97.31 80 ALA A CA 1
ATOM 645 C C . ALA A 1 80 ? -1.004 -3.422 7.501 1.00 97.31 80 ALA A C 1
ATOM 647 O O . ALA A 1 80 ? -0.183 -3.795 8.346 1.00 97.31 80 ALA A O 1
ATOM 648 N N . LEU A 1 81 ? -0.658 -3.180 6.230 1.00 97.25 81 LEU A N 1
ATOM 649 C CA . LEU A 1 81 ? 0.706 -3.330 5.709 1.00 97.25 81 LEU A CA 1
ATOM 650 C C . LEU A 1 81 ? 1.663 -2.329 6.354 1.00 97.25 81 LEU A C 1
ATOM 652 O O . LEU A 1 81 ? 2.744 -2.720 6.792 1.00 97.25 81 LEU A O 1
ATOM 656 N N . MET A 1 82 ? 1.245 -1.073 6.491 1.00 96.06 82 MET A N 1
ATOM 657 C CA . MET A 1 82 ? 2.042 -0.029 7.124 1.00 96.06 82 MET A CA 1
ATOM 658 C C . MET A 1 82 ? 2.241 -0.302 8.617 1.00 96.06 82 MET A C 1
ATOM 660 O O . MET A 1 82 ? 3.347 -0.175 9.130 1.00 96.06 82 MET A O 1
ATOM 664 N N . ALA A 1 83 ? 1.216 -0.775 9.333 1.00 95.94 83 ALA A N 1
ATOM 665 C CA . ALA A 1 83 ? 1.378 -1.173 10.733 1.00 95.94 83 ALA A CA 1
ATOM 666 C C . ALA A 1 83 ? 2.363 -2.344 10.914 1.00 95.94 83 ALA A C 1
ATOM 668 O O . ALA A 1 83 ? 3.035 -2.452 11.951 1.00 95.94 83 ALA A O 1
ATOM 669 N N . TRP A 1 84 ? 2.450 -3.229 9.916 1.00 96.25 84 TRP A N 1
ATOM 670 C CA . TRP A 1 84 ? 3.390 -4.345 9.889 1.00 96.25 84 TRP A CA 1
ATOM 671 C C . TRP A 1 84 ? 4.814 -3.922 9.513 1.00 96.25 84 TRP A C 1
ATOM 673 O O . TRP A 1 84 ? 5.763 -4.403 10.142 1.00 96.25 84 TRP A O 1
ATOM 683 N N . HIS A 1 85 ? 4.955 -3.004 8.556 1.00 95.38 85 HIS A N 1
ATOM 684 C CA . HIS A 1 85 ? 6.218 -2.456 8.063 1.00 95.38 85 HIS A CA 1
ATOM 685 C C . HIS A 1 85 ? 6.181 -0.918 8.015 1.00 95.38 85 HIS A C 1
ATOM 687 O O . HIS A 1 85 ? 5.973 -0.333 6.960 1.00 95.38 85 HIS A O 1
ATOM 693 N N . PRO A 1 86 ? 6.365 -0.229 9.148 1.00 91.75 86 PRO A N 1
ATOM 694 C CA . PRO A 1 86 ? 6.172 1.218 9.228 1.00 91.75 86 PRO A CA 1
ATOM 695 C C . PRO A 1 86 ? 7.428 2.003 8.802 1.00 91.75 86 PRO A C 1
ATOM 697 O O . PRO A 1 86 ? 7.835 2.935 9.488 1.00 91.75 86 PRO A O 1
ATOM 700 N N . VAL A 1 87 ? 8.070 1.599 7.701 1.00 90.56 87 VAL A N 1
ATOM 701 C CA . VAL A 1 87 ? 9.258 2.266 7.138 1.00 90.56 87 VAL A CA 1
ATOM 702 C C . VAL A 1 87 ? 8.868 2.930 5.817 1.00 90.56 87 VAL A C 1
ATOM 704 O O . VAL A 1 87 ? 8.430 2.257 4.878 1.00 90.56 87 VAL A O 1
ATOM 707 N N . GLY A 1 88 ? 8.976 4.257 5.767 1.00 89.06 88 GLY A N 1
ATOM 708 C CA . GLY A 1 88 ? 8.617 5.095 4.621 1.00 89.06 88 GLY A CA 1
ATOM 709 C C . GLY A 1 88 ? 9.837 5.711 3.939 1.00 89.06 88 GLY A C 1
ATOM 710 O O . GLY A 1 88 ? 10.921 5.706 4.510 1.00 89.06 88 GLY A O 1
ATOM 711 N N . TRP A 1 89 ? 9.663 6.226 2.720 1.00 88.19 89 TRP A N 1
ATOM 712 C CA . TRP A 1 89 ? 10.683 7.074 2.088 1.00 88.19 89 TRP A CA 1
ATOM 713 C C . TRP A 1 89 ? 10.628 8.485 2.674 1.00 88.19 89 TRP A C 1
ATOM 715 O O . TRP A 1 89 ? 9.540 9.013 2.908 1.00 88.19 89 TRP A O 1
ATOM 725 N N . HIS A 1 90 ? 11.790 9.103 2.830 1.00 75.19 90 HIS A N 1
ATOM 726 C CA . HIS A 1 90 ? 11.965 10.500 3.205 1.00 75.19 90 HIS A CA 1
ATOM 727 C C . HIS A 1 90 ? 12.159 11.382 1.965 1.00 75.19 90 HIS A C 1
ATOM 729 O O . HIS A 1 90 ? 12.639 10.914 0.932 1.00 75.19 90 HIS A O 1
ATOM 735 N N . GLU A 1 91 ? 11.806 12.668 2.053 1.00 64.06 91 GLU A N 1
ATOM 736 C CA . GLU A 1 91 ? 12.035 13.628 0.956 1.00 64.06 91 GLU A CA 1
ATOM 737 C C . GLU A 1 91 ? 13.526 13.717 0.577 1.00 64.06 91 GLU A C 1
ATOM 739 O O . GLU A 1 91 ? 13.859 13.855 -0.601 1.00 64.06 91 GLU A O 1
ATOM 744 N N . ASP A 1 92 ? 14.409 13.516 1.559 1.00 60.84 92 ASP A N 1
ATOM 745 C CA . ASP A 1 92 ? 15.863 13.513 1.386 1.00 60.84 92 ASP A CA 1
ATOM 746 C C . ASP A 1 92 ? 16.420 12.207 0.796 1.00 60.84 92 ASP A C 1
ATOM 748 O O . ASP A 1 92 ? 17.560 12.195 0.334 1.00 60.84 92 ASP A O 1
ATOM 752 N N . ASP A 1 93 ? 15.655 11.103 0.791 1.00 63.28 93 ASP A N 1
ATOM 753 C CA . ASP A 1 93 ? 16.186 9.796 0.378 1.00 63.28 93 ASP A CA 1
ATOM 754 C C . ASP A 1 93 ? 16.635 9.818 -1.089 1.00 63.28 93 ASP A C 1
ATOM 756 O O . ASP A 1 93 ? 17.718 9.327 -1.397 1.00 63.28 93 ASP A O 1
ATOM 760 N N . THR A 1 94 ? 15.823 10.377 -1.997 1.00 61.25 94 THR A N 1
ATOM 761 C CA . THR A 1 94 ? 16.158 10.489 -3.427 1.00 61.25 94 THR A CA 1
ATOM 762 C C . THR A 1 94 ? 15.215 11.461 -4.167 1.00 61.25 94 THR A C 1
ATOM 764 O O . THR A 1 94 ? 14.220 11.016 -4.748 1.00 61.25 94 THR A O 1
ATOM 767 N N . PRO A 1 95 ? 15.518 12.770 -4.262 1.00 57.84 95 PRO A N 1
ATOM 768 C CA . PRO A 1 95 ? 14.643 13.742 -4.938 1.00 57.84 95 PRO A CA 1
ATOM 769 C C . PRO A 1 95 ? 14.440 13.469 -6.440 1.00 57.84 95 PRO A C 1
ATOM 771 O O . PRO A 1 95 ? 13.478 13.937 -7.043 1.00 57.84 95 PRO A O 1
ATOM 774 N N . GLN A 1 96 ? 15.368 12.728 -7.056 1.00 64.25 96 GLN A N 1
ATOM 775 C CA . GLN A 1 96 ? 15.463 12.535 -8.509 1.00 64.25 96 GLN A CA 1
ATOM 776 C C . GLN A 1 96 ? 15.183 11.093 -8.958 1.00 64.25 96 GLN A C 1
ATOM 778 O O . GLN A 1 96 ? 15.173 10.818 -10.155 1.00 64.25 96 GLN A O 1
ATOM 783 N N . SER A 1 97 ? 14.958 10.161 -8.025 1.00 69.62 97 SER A N 1
ATOM 784 C CA . SER A 1 97 ? 14.654 8.761 -8.350 1.00 69.62 97 SER A CA 1
ATOM 785 C C . SER A 1 97 ? 13.195 8.433 -8.040 1.00 69.62 97 SER A C 1
ATOM 787 O O . SER A 1 97 ? 12.617 8.996 -7.108 1.00 69.62 97 SER A O 1
ATOM 789 N N . PRO A 1 98 ? 12.566 7.522 -8.800 1.00 81.38 98 PRO A N 1
ATOM 790 C CA . PRO A 1 98 ? 11.250 7.019 -8.435 1.00 81.38 98 PRO A CA 1
ATOM 791 C C . PRO A 1 98 ? 11.303 6.392 -7.036 1.00 81.38 98 PRO A C 1
ATOM 793 O O . PRO A 1 98 ? 12.241 5.679 -6.711 1.00 81.38 98 PRO A O 1
ATOM 796 N N . THR A 1 99 ? 10.270 6.618 -6.225 1.00 89.44 99 THR A N 1
ATOM 797 C CA . THR A 1 99 ? 10.131 6.038 -4.872 1.00 89.44 99 THR A CA 1
ATOM 798 C C . THR A 1 99 ? 9.001 5.003 -4.801 1.00 89.44 99 THR A C 1
ATOM 800 O O . THR A 1 99 ? 8.502 4.665 -3.733 1.00 89.44 99 THR A O 1
ATOM 803 N N . ASN A 1 100 ? 8.554 4.497 -5.957 1.00 93.94 100 ASN A N 1
ATOM 804 C CA . ASN A 1 100 ? 7.498 3.484 -6.048 1.00 93.94 100 ASN A CA 1
ATOM 805 C C . ASN A 1 100 ? 8.002 2.074 -5.669 1.00 93.94 100 ASN A C 1
ATOM 807 O O . ASN A 1 100 ? 9.184 1.874 -5.391 1.00 93.94 100 ASN A O 1
ATOM 811 N N . LEU A 1 101 ? 7.111 1.075 -5.683 1.00 95.19 101 LEU A N 1
ATOM 812 C CA . LEU A 1 101 ? 7.450 -0.284 -5.240 1.00 95.19 101 LEU A CA 1
ATOM 813 C C . LEU A 1 101 ? 8.589 -0.931 -6.052 1.00 95.19 101 LEU A C 1
ATOM 815 O O . LEU A 1 101 ? 9.389 -1.678 -5.489 1.00 95.19 101 LEU A O 1
ATOM 819 N N . GLY A 1 102 ? 8.701 -0.616 -7.347 1.00 95.12 102 GLY A N 1
ATOM 820 C CA . GLY A 1 102 ? 9.815 -1.074 -8.181 1.00 95.12 102 GLY A CA 1
ATOM 821 C C . GLY A 1 102 ? 11.165 -0.567 -7.668 1.00 95.12 102 GLY A C 1
ATOM 822 O O . GLY A 1 102 ? 12.109 -1.343 -7.542 1.00 95.12 102 GLY A O 1
ATOM 823 N N . ALA A 1 103 ? 11.230 0.702 -7.261 1.00 93.50 103 ALA A N 1
ATOM 824 C CA . ALA A 1 103 ? 12.436 1.283 -6.678 1.00 93.50 103 ALA A CA 1
ATOM 825 C C . ALA A 1 103 ? 12.768 0.699 -5.297 1.00 93.50 103 ALA A C 1
ATOM 827 O O . ALA A 1 103 ? 13.937 0.456 -4.993 1.00 93.50 103 ALA A O 1
ATOM 828 N N . SER A 1 104 ? 11.757 0.390 -4.477 1.00 94.44 104 SER A N 1
ATOM 829 C CA . SER A 1 104 ? 11.967 -0.358 -3.230 1.00 94.44 104 SER A CA 1
ATOM 830 C C . SER A 1 104 ? 12.603 -1.729 -3.496 1.00 94.44 104 SER A C 1
ATOM 832 O O . SER A 1 104 ? 13.486 -2.146 -2.755 1.00 94.44 104 SER A O 1
ATOM 834 N N . PHE A 1 105 ? 12.234 -2.427 -4.573 1.00 94.69 105 PHE A N 1
ATOM 835 C CA . PHE A 1 105 ? 12.860 -3.708 -4.925 1.00 94.69 105 PHE A CA 1
ATOM 836 C C . PHE A 1 105 ? 14.321 -3.548 -5.373 1.00 94.69 105 PHE A C 1
ATOM 838 O O . PHE A 1 105 ? 15.159 -4.370 -5.006 1.00 94.69 105 PHE A O 1
ATOM 845 N N . VAL A 1 106 ? 14.654 -2.478 -6.100 1.00 92.19 106 VAL A N 1
ATOM 846 C CA . VAL A 1 106 ? 16.050 -2.157 -6.451 1.00 92.19 106 VAL A CA 1
ATOM 847 C C . VAL A 1 106 ? 16.863 -1.825 -5.201 1.00 92.19 106 VAL A C 1
ATOM 849 O O . VAL A 1 106 ? 17.979 -2.317 -5.042 1.00 92.19 106 VAL A O 1
ATOM 852 N N . ARG A 1 107 ? 16.300 -1.043 -4.268 1.00 91.56 107 ARG A N 1
ATOM 853 C CA . ARG A 1 107 ? 16.945 -0.755 -2.978 1.00 91.56 107 ARG A CA 1
ATOM 854 C C . ARG A 1 107 ? 17.178 -2.040 -2.187 1.00 91.56 107 ARG A C 1
ATOM 856 O O . ARG A 1 107 ? 18.278 -2.226 -1.686 1.00 91.56 107 ARG A O 1
ATOM 863 N N . LEU A 1 108 ? 16.204 -2.953 -2.153 1.00 92.81 108 LEU A N 1
ATOM 864 C CA . LEU A 1 108 ? 16.371 -4.281 -1.557 1.00 92.81 108 LEU A CA 1
ATOM 865 C C . LEU A 1 108 ? 17.528 -5.052 -2.196 1.00 92.81 108 LEU A C 1
ATOM 867 O O . LEU A 1 108 ? 18.370 -5.564 -1.464 1.00 92.81 108 LEU A O 1
ATOM 871 N N . ALA A 1 109 ? 17.599 -5.117 -3.526 1.00 91.69 109 ALA A N 1
ATOM 872 C CA . ALA A 1 109 ? 18.683 -5.807 -4.221 1.00 91.69 109 ALA A CA 1
ATOM 873 C C . ALA A 1 109 ? 20.057 -5.288 -3.773 1.00 91.69 109 ALA A C 1
ATOM 875 O O . ALA A 1 109 ? 20.912 -6.081 -3.401 1.00 91.69 109 ALA A O 1
ATOM 876 N N . ARG A 1 110 ? 20.219 -3.962 -3.674 1.00 88.75 110 ARG A N 1
ATOM 877 C CA . ARG A 1 110 ? 21.460 -3.310 -3.217 1.00 88.75 110 ARG A CA 1
ATOM 878 C C . ARG A 1 110 ? 21.835 -3.606 -1.760 1.00 88.75 110 ARG A C 1
ATOM 880 O O . ARG A 1 110 ? 22.992 -3.430 -1.399 1.00 88.75 110 ARG A O 1
ATOM 887 N N . THR A 1 111 ? 20.892 -4.043 -0.919 1.00 87.50 111 THR A N 1
ATOM 888 C CA . THR A 1 111 ? 21.203 -4.477 0.461 1.00 87.50 111 THR A CA 1
ATOM 889 C C . THR A 1 111 ? 21.760 -5.901 0.534 1.00 87.50 111 THR A C 1
ATOM 891 O O . THR A 1 111 ? 22.285 -6.301 1.573 1.00 87.50 111 THR A O 1
ATOM 894 N N . GLN A 1 112 ? 21.643 -6.688 -0.540 1.00 85.06 112 GLN A N 1
ATOM 895 C CA . GLN A 1 112 ? 22.094 -8.076 -0.558 1.00 85.06 112 GLN A CA 1
ATOM 896 C C . GLN A 1 112 ? 23.597 -8.158 -0.833 1.00 85.06 112 GLN A C 1
ATOM 898 O O . GLN A 1 112 ? 24.135 -7.437 -1.667 1.00 85.06 112 GLN A O 1
ATOM 903 N N . ARG A 1 113 ? 24.281 -9.078 -0.141 1.00 73.38 113 ARG A N 1
ATOM 904 C CA . ARG A 1 113 ? 25.743 -9.250 -0.240 1.00 73.38 113 ARG A CA 1
ATOM 905 C C . ARG A 1 113 ? 26.223 -9.650 -1.639 1.00 73.38 113 ARG A C 1
ATOM 907 O O . ARG A 1 113 ? 27.361 -9.365 -1.981 1.00 73.38 113 ARG A O 1
ATOM 914 N N . GLU A 1 114 ? 25.361 -10.300 -2.414 1.00 74.62 114 GLU A N 1
ATOM 915 C CA . GLU A 1 114 ? 25.638 -10.821 -3.761 1.00 74.62 114 GLU A CA 1
ATOM 916 C C . GLU A 1 114 ? 25.176 -9.855 -4.870 1.00 74.62 114 GLU A C 1
ATOM 918 O O . GLU A 1 114 ? 24.986 -10.255 -6.016 1.00 74.62 114 GLU A O 1
ATOM 923 N N . PHE A 1 115 ? 24.937 -8.577 -4.552 1.00 77.44 115 PHE A N 1
ATOM 924 C CA . PHE A 1 115 ? 24.558 -7.598 -5.566 1.00 77.44 115 PHE A CA 1
ATOM 925 C C . PHE A 1 115 ? 25.762 -7.228 -6.442 1.00 77.44 115 PHE A C 1
ATOM 927 O O . PHE A 1 115 ? 26.609 -6.425 -6.055 1.00 77.44 115 PHE A O 1
ATOM 934 N N . HIS A 1 116 ? 25.812 -7.792 -7.648 1.00 77.31 116 HIS A N 1
ATOM 935 C CA . HIS A 1 116 ? 26.863 -7.555 -8.643 1.00 77.31 116 HIS A CA 1
ATOM 936 C C . HIS A 1 116 ? 26.417 -6.591 -9.753 1.00 77.31 116 HIS A C 1
ATOM 938 O O . HIS A 1 116 ? 26.747 -6.782 -10.915 1.00 77.31 116 HIS A O 1
ATOM 944 N N . GLY A 1 117 ? 25.628 -5.570 -9.408 1.00 76.75 117 GLY A N 1
ATOM 945 C CA . GLY A 1 117 ? 25.087 -4.600 -10.373 1.00 76.75 117 GLY A CA 1
ATOM 946 C C . GLY A 1 117 ? 23.741 -5.003 -10.981 1.00 76.75 117 GLY A C 1
ATOM 947 O O . GLY A 1 117 ? 22.983 -4.132 -11.403 1.00 76.75 117 GLY A O 1
ATOM 948 N N . GLU A 1 118 ? 23.379 -6.284 -10.911 1.00 79.50 118 GLU A N 1
ATOM 949 C CA . GLU A 1 118 ? 22.107 -6.805 -11.415 1.00 79.50 118 GLU A CA 1
ATOM 950 C C . GLU A 1 118 ? 21.115 -7.134 -10.294 1.00 79.50 118 GLU A C 1
ATOM 952 O O . GLU A 1 118 ? 21.471 -7.611 -9.212 1.00 79.50 118 GLU A O 1
ATOM 957 N N . VAL A 1 119 ? 19.828 -6.889 -10.554 1.00 82.56 119 VAL A N 1
ATOM 958 C CA . VAL A 1 119 ? 18.762 -7.252 -9.616 1.00 82.56 119 VAL A CA 1
ATOM 959 C C . VAL A 1 119 ? 18.525 -8.769 -9.673 1.00 82.56 119 VAL A C 1
ATOM 961 O O . VAL A 1 119 ? 18.313 -9.304 -10.758 1.00 82.56 119 VAL A O 1
ATOM 964 N N . PRO A 1 120 ? 18.478 -9.482 -8.530 1.00 86.75 120 PRO A N 1
ATOM 965 C CA . PRO A 1 120 ? 18.257 -10.924 -8.519 1.00 86.75 120 PRO A CA 1
ATOM 966 C C . PRO A 1 120 ? 16.975 -11.355 -9.248 1.00 86.75 120 PRO A C 1
ATOM 968 O O . PRO A 1 120 ? 15.885 -10.846 -8.966 1.00 86.75 120 PRO A O 1
ATOM 971 N N . ALA A 1 121 ? 17.069 -12.405 -10.074 1.00 88.56 121 ALA A N 1
ATOM 972 C CA . ALA A 1 121 ? 15.948 -12.954 -10.852 1.00 88.56 121 ALA A CA 1
ATOM 973 C C . ALA A 1 121 ? 14.723 -13.354 -9.998 1.00 88.56 121 ALA A C 1
ATOM 975 O O . ALA A 1 121 ? 13.586 -13.404 -10.471 1.00 88.56 121 ALA A O 1
ATOM 976 N N . GLY A 1 122 ? 14.920 -13.657 -8.710 1.00 91.44 122 GLY A N 1
ATOM 977 C CA . GLY A 1 122 ? 13.824 -13.894 -7.766 1.00 91.44 122 GLY A CA 1
ATOM 978 C C . GLY A 1 122 ? 12.956 -12.654 -7.515 1.00 91.44 122 GLY A C 1
ATOM 979 O O . GLY A 1 122 ? 11.730 -12.772 -7.466 1.00 91.44 122 GLY A O 1
ATOM 980 N N . LEU A 1 123 ? 13.572 -11.475 -7.389 1.00 92.38 123 LEU A N 1
ATOM 981 C CA . LEU A 1 123 ? 12.860 -10.207 -7.207 1.00 92.38 123 LEU A CA 1
ATOM 982 C C . LEU A 1 123 ? 12.149 -9.793 -8.491 1.00 92.38 123 LEU A C 1
ATOM 984 O O . LEU A 1 123 ? 10.995 -9.370 -8.436 1.00 92.38 123 LEU A O 1
ATOM 988 N N . GLU A 1 124 ? 12.803 -9.996 -9.634 1.00 94.06 124 GLU A N 1
ATOM 989 C CA . GLU A 1 124 ? 12.223 -9.721 -10.946 1.00 94.06 124 GLU A CA 1
ATOM 990 C C . GLU A 1 124 ? 10.957 -10.547 -11.189 1.00 94.06 124 GLU A C 1
ATOM 992 O O . GLU A 1 124 ? 9.892 -9.985 -11.442 1.00 94.06 124 GLU A O 1
ATOM 997 N N . ARG A 1 125 ? 11.021 -11.875 -11.007 1.00 95.19 125 ARG A N 1
ATOM 998 C CA . ARG A 1 125 ? 9.844 -12.753 -11.144 1.00 95.19 125 ARG A CA 1
ATOM 999 C C . ARG A 1 125 ? 8.690 -12.319 -10.244 1.00 95.19 125 ARG A C 1
ATOM 1001 O O . ARG A 1 125 ? 7.532 -12.362 -10.655 1.00 95.19 125 ARG A O 1
ATOM 1008 N N . ARG A 1 126 ? 8.998 -11.887 -9.019 1.00 95.81 126 ARG A N 1
ATOM 1009 C CA . ARG A 1 126 ? 7.993 -11.431 -8.055 1.00 95.81 126 ARG A CA 1
ATOM 1010 C C . ARG A 1 126 ? 7.354 -10.106 -8.483 1.00 95.81 126 ARG A C 1
ATOM 1012 O O . ARG A 1 126 ? 6.144 -9.956 -8.329 1.00 95.81 126 ARG A O 1
ATOM 1019 N N . LEU A 1 127 ? 8.128 -9.177 -9.050 1.00 96.75 127 LEU A N 1
ATOM 1020 C CA . LEU A 1 127 ? 7.584 -7.952 -9.633 1.00 96.75 127 LEU A CA 1
ATOM 1021 C C . LEU A 1 127 ? 6.717 -8.259 -10.857 1.00 96.75 127 LEU A C 1
ATOM 1023 O O . LEU A 1 127 ? 5.582 -7.804 -10.904 1.00 96.75 127 LEU A O 1
ATOM 1027 N N . VAL A 1 128 ? 7.198 -9.063 -11.808 1.00 97.00 128 VAL A N 1
ATOM 1028 C CA . VAL A 1 128 ? 6.436 -9.446 -13.011 1.00 97.00 128 VAL A CA 1
ATOM 1029 C C . VAL A 1 128 ? 5.103 -10.104 -12.646 1.00 97.00 128 VAL A C 1
ATOM 1031 O O . VAL A 1 128 ? 4.083 -9.781 -13.253 1.00 97.00 128 VAL A O 1
ATOM 1034 N N . ALA A 1 129 ? 5.083 -10.974 -11.631 1.00 97.25 129 ALA A N 1
ATOM 1035 C CA . ALA A 1 129 ? 3.842 -11.554 -11.119 1.00 97.25 129 ALA A CA 1
ATOM 1036 C C . ALA A 1 129 ? 2.864 -10.467 -10.642 1.00 97.25 129 ALA A C 1
ATOM 1038 O O . ALA A 1 129 ? 1.709 -10.474 -11.056 1.00 97.25 129 ALA A O 1
ATOM 1039 N N . MET A 1 130 ? 3.338 -9.483 -9.865 1.00 97.62 130 MET A N 1
ATOM 1040 C CA . MET A 1 130 ? 2.512 -8.339 -9.462 1.00 97.62 130 MET A CA 1
ATOM 1041 C C . MET A 1 130 ? 2.013 -7.541 -10.663 1.00 97.62 130 MET A C 1
ATOM 1043 O O . MET A 1 130 ? 0.832 -7.247 -10.717 1.00 97.62 130 MET A O 1
ATOM 1047 N N . LEU A 1 131 ? 2.859 -7.226 -11.650 1.00 97.25 131 LEU A N 1
ATOM 1048 C CA . LEU A 1 131 ? 2.464 -6.437 -12.828 1.00 97.25 131 LEU A CA 1
ATOM 1049 C C . LEU A 1 131 ? 1.365 -7.107 -13.671 1.00 97.25 131 LEU A C 1
ATOM 1051 O O . LEU A 1 131 ? 0.665 -6.414 -14.413 1.00 97.25 131 LEU A O 1
ATOM 1055 N N . ASN A 1 132 ? 1.208 -8.427 -13.580 1.00 96.12 132 ASN A N 1
ATOM 1056 C CA . ASN A 1 132 ? 0.165 -9.188 -14.272 1.00 96.12 132 ASN A CA 1
ATOM 1057 C C . ASN A 1 132 ? -1.049 -9.514 -13.387 1.00 96.12 132 ASN A C 1
ATOM 1059 O O . ASN A 1 132 ? -2.024 -10.062 -13.891 1.00 96.12 132 ASN A O 1
ATOM 1063 N N . ALA A 1 133 ? -0.998 -9.180 -12.097 1.00 95.75 133 ALA A N 1
ATOM 1064 C CA . ALA A 1 133 ? -2.058 -9.467 -11.145 1.00 95.75 133 ALA A CA 1
ATOM 1065 C C . ALA A 1 133 ? -3.258 -8.522 -11.316 1.00 95.75 133 ALA A C 1
ATOM 1067 O O . ALA A 1 133 ? -3.091 -7.329 -11.605 1.00 95.75 133 ALA A O 1
ATOM 1068 N N . SER A 1 134 ? -4.455 -9.055 -11.064 1.00 92.88 134 SER A N 1
ATOM 1069 C CA . SER A 1 134 ? -5.646 -8.246 -10.788 1.00 92.88 134 SER A CA 1
ATOM 1070 C C . SER A 1 134 ? -5.479 -7.487 -9.468 1.00 92.88 134 SER A C 1
ATOM 1072 O O . SER A 1 134 ? -4.601 -7.805 -8.668 1.00 92.88 134 SER A O 1
ATOM 1074 N N . GLN A 1 135 ? -6.325 -6.499 -9.194 1.00 88.75 135 GLN A N 1
ATOM 1075 C CA . GLN A 1 135 ? -6.299 -5.744 -7.945 1.00 88.75 135 GLN A CA 1
ATOM 1076 C C . GLN A 1 135 ? -6.509 -6.646 -6.723 1.00 88.75 135 GLN A C 1
ATOM 1078 O O . GLN A 1 135 ? -5.829 -6.465 -5.715 1.00 88.75 135 GLN A O 1
ATOM 1083 N N . THR A 1 136 ? -7.396 -7.638 -6.822 1.00 86.44 136 THR A N 1
ATOM 1084 C CA . THR A 1 136 ? -7.638 -8.605 -5.743 1.00 86.44 136 THR A CA 1
ATOM 1085 C C . THR A 1 136 ? -6.399 -9.465 -5.483 1.00 86.44 136 THR A C 1
ATOM 1087 O O . THR A 1 136 ? -5.958 -9.589 -4.342 1.00 86.44 136 THR A O 1
ATOM 1090 N N . ASP A 1 137 ? -5.774 -10.001 -6.536 1.00 92.38 137 ASP A N 1
ATOM 1091 C CA . ASP A 1 137 ? -4.559 -10.816 -6.396 1.00 92.38 137 ASP A CA 1
ATOM 1092 C C . ASP A 1 137 ? -3.356 -9.973 -5.945 1.00 92.38 137 ASP A C 1
ATOM 1094 O O . ASP A 1 137 ? -2.477 -10.439 -5.210 1.00 92.38 137 ASP A O 1
ATOM 1098 N N . LEU A 1 138 ? -3.312 -8.704 -6.358 1.00 93.81 138 LEU A N 1
ATOM 1099 C CA . LEU A 1 138 ? -2.251 -7.772 -6.005 1.00 93.81 138 LEU A CA 1
ATOM 1100 C C . LEU A 1 138 ? -2.172 -7.558 -4.495 1.00 93.81 138 LEU A C 1
ATOM 1102 O O . LEU A 1 138 ? -1.060 -7.505 -3.973 1.00 93.81 138 LEU A O 1
ATOM 1106 N N . THR A 1 139 ? -3.299 -7.469 -3.783 1.00 90.25 139 THR A N 1
ATOM 1107 C CA . THR A 1 139 ? -3.311 -7.330 -2.316 1.00 90.25 139 THR A CA 1
ATOM 1108 C C . THR A 1 139 ? -2.527 -8.464 -1.641 1.00 90.25 139 THR A C 1
ATOM 1110 O O . THR A 1 139 ? -1.704 -8.221 -0.750 1.00 90.25 139 THR A O 1
ATOM 1113 N N . GLU A 1 140 ? -2.696 -9.701 -2.113 1.00 91.56 140 GLU A N 1
ATOM 1114 C CA . GLU A 1 140 ? -1.961 -10.857 -1.594 1.00 91.56 140 GLU A CA 1
ATOM 1115 C C . GLU A 1 140 ? -0.487 -10.856 -2.009 1.00 91.56 140 GLU A C 1
ATOM 1117 O O . GLU A 1 140 ? 0.400 -11.120 -1.188 1.00 91.56 140 GLU A O 1
ATOM 1122 N N . HIS A 1 141 ? -0.179 -10.482 -3.251 1.00 95.06 141 HIS A N 1
ATOM 1123 C CA . HIS A 1 141 ? 1.213 -10.315 -3.663 1.00 95.06 141 HIS A CA 1
ATOM 1124 C C . HIS A 1 141 ? 1.936 -9.220 -2.866 1.00 95.06 141 HIS A C 1
ATOM 1126 O O . HIS A 1 141 ? 3.097 -9.405 -2.485 1.00 95.06 141 HIS A O 1
ATOM 1132 N N . LEU A 1 142 ? 1.254 -8.114 -2.560 1.00 96.25 142 LEU A N 1
ATOM 1133 C CA . LEU A 1 142 ? 1.789 -7.015 -1.763 1.00 96.25 142 LEU A CA 1
ATOM 1134 C C . LEU A 1 142 ? 2.147 -7.468 -0.360 1.00 96.25 142 LEU A C 1
ATOM 1136 O O . LEU A 1 142 ? 3.236 -7.150 0.104 1.00 96.25 142 LEU A O 1
ATOM 1140 N N . ARG A 1 143 ? 1.309 -8.270 0.302 1.00 95.00 143 ARG A N 1
ATOM 1141 C CA . ARG A 1 143 ? 1.665 -8.858 1.601 1.00 95.00 143 ARG A CA 1
ATOM 1142 C C . ARG A 1 143 ? 3.009 -9.579 1.528 1.00 95.00 143 ARG A C 1
ATOM 1144 O O . ARG A 1 143 ? 3.890 -9.338 2.353 1.00 95.00 143 ARG A O 1
ATOM 1151 N N . HIS A 1 144 ? 3.205 -10.437 0.534 1.00 95.56 144 HIS A N 1
ATOM 1152 C CA . HIS A 1 144 ? 4.469 -11.155 0.391 1.00 95.56 144 HIS A CA 1
ATOM 1153 C C . HIS A 1 144 ? 5.644 -10.222 0.073 1.00 95.56 144 HIS A C 1
ATOM 1155 O O . HIS A 1 144 ? 6.736 -10.411 0.618 1.00 95.56 144 HIS A O 1
ATOM 1161 N N . ALA A 1 145 ? 5.438 -9.225 -0.789 1.00 96.94 145 ALA A N 1
ATOM 1162 C CA . ALA A 1 145 ? 6.443 -8.233 -1.157 1.00 96.94 145 ALA A CA 1
ATOM 1163 C C . ALA A 1 145 ? 6.869 -7.373 0.043 1.00 96.94 145 ALA A C 1
ATOM 1165 O O . ALA A 1 145 ? 8.053 -7.312 0.362 1.00 96.94 145 ALA A O 1
ATOM 1166 N N . ILE A 1 146 ? 5.911 -6.783 0.759 1.00 97.31 146 ILE A N 1
ATOM 1167 C CA . ILE A 1 146 ? 6.149 -5.963 1.951 1.00 97.31 146 ILE A CA 1
ATOM 1168 C C . ILE A 1 146 ? 6.815 -6.782 3.058 1.00 97.31 146 ILE A C 1
ATOM 1170 O O . ILE A 1 146 ? 7.727 -6.284 3.709 1.00 97.31 146 ILE A O 1
ATOM 1174 N N . GLY A 1 147 ? 6.438 -8.051 3.238 1.00 96.44 147 GLY A N 1
ATOM 1175 C CA . GLY A 1 147 ? 7.108 -8.937 4.191 1.00 96.44 147 GLY A CA 1
ATOM 1176 C C . GLY A 1 147 ? 8.599 -9.113 3.907 1.00 96.44 147 GLY A C 1
ATOM 1177 O O . GLY A 1 147 ? 9.404 -9.135 4.834 1.00 96.44 147 GLY A O 1
ATOM 1178 N N . LEU A 1 148 ? 8.978 -9.183 2.629 1.00 95.75 148 LEU A N 1
ATOM 1179 C CA . LEU A 1 148 ? 10.378 -9.272 2.219 1.00 95.75 148 LEU A CA 1
ATOM 1180 C C . LEU A 1 148 ? 11.133 -7.953 2.447 1.00 95.75 148 LEU A C 1
ATOM 1182 O O . LEU A 1 148 ? 12.247 -7.977 2.974 1.00 95.75 148 LEU A O 1
ATOM 1186 N N . LEU A 1 149 ? 10.519 -6.818 2.090 1.00 96.12 149 LEU A N 1
ATOM 1187 C CA . LEU A 1 149 ? 11.087 -5.483 2.321 1.00 96.12 149 LEU A CA 1
ATOM 1188 C C . LEU A 1 149 ? 11.286 -5.212 3.814 1.00 96.12 149 LEU A C 1
ATOM 1190 O O . LEU A 1 149 ? 12.330 -4.706 4.215 1.00 96.12 149 LEU A O 1
ATOM 1194 N N . LYS A 1 150 ? 10.327 -5.635 4.641 1.00 95.00 150 LYS A N 1
ATOM 1195 C CA . LYS A 1 150 ? 10.378 -5.532 6.099 1.00 95.00 150 LYS A CA 1
ATOM 1196 C C . LYS A 1 150 ? 11.593 -6.230 6.699 1.00 95.00 150 LYS A C 1
ATOM 1198 O O . LYS A 1 150 ? 12.201 -5.688 7.613 1.00 95.00 150 LYS A O 1
ATOM 1203 N N . THR A 1 151 ? 11.943 -7.422 6.218 1.00 94.56 151 THR A N 1
ATOM 1204 C CA . THR A 1 151 ? 13.106 -8.178 6.723 1.00 94.56 151 THR A CA 1
ATOM 1205 C C . THR A 1 151 ? 14.425 -7.425 6.539 1.00 94.56 151 THR A C 1
ATOM 1207 O O . THR A 1 151 ? 15.357 -7.653 7.300 1.00 94.56 151 THR A O 1
ATOM 1210 N N . HIS A 1 152 ? 14.488 -6.520 5.562 1.00 92.94 152 HIS A N 1
ATOM 1211 C CA . HIS A 1 152 ? 15.683 -5.752 5.211 1.00 92.94 152 HIS A CA 1
ATOM 1212 C C . HIS A 1 152 ? 15.516 -4.250 5.491 1.00 92.94 152 HIS A C 1
ATOM 1214 O O . HIS A 1 152 ? 16.304 -3.450 4.999 1.00 92.94 152 HIS A O 1
ATOM 1220 N N . GLU A 1 153 ? 14.460 -3.867 6.220 1.00 91.81 153 GLU A N 1
ATOM 1221 C CA . GLU A 1 153 ? 14.131 -2.474 6.561 1.00 91.81 153 GLU A CA 1
ATOM 1222 C C . GLU A 1 153 ? 14.092 -1.525 5.349 1.00 91.81 153 GLU A C 1
ATOM 1224 O O . GLU A 1 153 ? 14.397 -0.339 5.437 1.00 91.81 153 GLU A O 1
ATOM 1229 N N . VAL A 1 154 ? 13.680 -2.042 4.188 1.00 93.25 154 VAL A N 1
ATOM 1230 C CA . VAL A 1 154 ? 13.638 -1.263 2.947 1.00 93.25 154 VAL A CA 1
ATOM 1231 C C . VAL A 1 154 ? 12.371 -0.402 2.913 1.00 93.25 154 VAL A C 1
ATOM 1233 O O . VAL A 1 154 ? 11.275 -0.953 3.052 1.00 93.25 154 VAL A O 1
ATOM 1236 N N . PRO A 1 155 ? 12.469 0.922 2.698 1.00 93.50 155 PRO A N 1
ATOM 1237 C CA . PRO A 1 155 ? 11.322 1.825 2.758 1.00 93.50 155 PRO A CA 1
ATOM 1238 C C . PRO A 1 155 ? 10.317 1.616 1.623 1.00 93.50 155 PRO A C 1
ATOM 1240 O O . PRO A 1 155 ? 10.655 1.151 0.530 1.00 93.50 155 PRO A O 1
ATOM 1243 N N . VAL A 1 156 ? 9.066 2.006 1.876 1.00 94.75 156 VAL A N 1
ATOM 1244 C CA . VAL A 1 156 ? 7.941 1.940 0.930 1.00 94.75 156 VAL A CA 1
ATOM 1245 C C . VAL A 1 156 ? 7.241 3.290 0.884 1.00 94.75 156 VAL A C 1
ATOM 1247 O O . VAL A 1 156 ? 6.949 3.879 1.920 1.00 94.75 156 VAL A O 1
ATOM 1250 N N . ASN A 1 157 ? 6.972 3.820 -0.312 1.00 94.50 157 ASN A N 1
ATOM 1251 C CA . ASN A 1 157 ? 6.249 5.084 -0.421 1.00 94.50 157 ASN A CA 1
ATOM 1252 C C . ASN A 1 157 ? 4.757 4.777 -0.317 1.00 94.50 157 ASN A C 1
ATOM 1254 O O . ASN A 1 157 ? 4.102 4.488 -1.317 1.00 94.50 157 ASN A O 1
ATOM 1258 N N . TRP A 1 158 ? 4.239 4.792 0.911 1.00 95.88 158 TRP A N 1
ATOM 1259 C CA . TRP A 1 158 ? 2.858 4.419 1.228 1.00 95.88 158 TRP A CA 1
ATOM 1260 C C . TRP A 1 158 ? 1.829 5.305 0.527 1.00 95.88 158 TRP A C 1
ATOM 1262 O O . TRP A 1 158 ? 0.807 4.806 0.056 1.00 95.88 158 TRP A O 1
ATOM 1272 N N . VAL A 1 159 ? 2.126 6.601 0.392 1.00 94.94 159 VAL A N 1
ATOM 1273 C CA . VAL A 1 159 ? 1.277 7.561 -0.324 1.00 94.94 159 VAL A CA 1
ATOM 1274 C C . VAL A 1 159 ? 1.191 7.196 -1.807 1.00 94.94 159 VAL A C 1
ATOM 1276 O O . VAL A 1 159 ? 0.095 7.099 -2.364 1.00 94.94 159 VAL A O 1
ATOM 1279 N N . GLN A 1 160 ? 2.338 6.959 -2.451 1.00 95.31 160 GLN A N 1
ATOM 1280 C CA . GLN A 1 160 ? 2.375 6.571 -3.860 1.00 95.31 160 GLN A CA 1
ATOM 1281 C C . GLN A 1 160 ? 1.757 5.188 -4.074 1.00 95.31 160 GLN A C 1
ATOM 1283 O O . GLN A 1 160 ? 1.016 5.016 -5.037 1.00 95.31 160 GLN A O 1
ATOM 1288 N N . LEU A 1 161 ? 2.002 4.233 -3.172 1.00 97.06 161 LEU A N 1
ATOM 1289 C CA . LEU A 1 161 ? 1.422 2.895 -3.237 1.00 97.06 161 LEU A CA 1
ATOM 1290 C C . LEU A 1 161 ? -0.109 2.957 -3.176 1.00 97.06 161 LEU A C 1
ATOM 1292 O O . LEU A 1 161 ? -0.767 2.346 -4.009 1.00 97.06 161 LEU A O 1
ATOM 1296 N N . LEU A 1 162 ? -0.695 3.742 -2.269 1.00 96.94 162 LEU A N 1
ATOM 1297 C CA . LEU A 1 162 ? -2.150 3.898 -2.203 1.00 96.94 162 LEU A CA 1
ATOM 1298 C C . LEU A 1 162 ? -2.728 4.517 -3.489 1.00 96.94 162 LEU A C 1
ATOM 1300 O O . LEU A 1 162 ? -3.719 4.018 -4.028 1.00 96.94 162 LEU A O 1
ATOM 1304 N N . ALA A 1 163 ? -2.078 5.554 -4.026 1.00 95.94 163 ALA A N 1
ATOM 1305 C CA . ALA A 1 163 ? -2.471 6.146 -5.304 1.00 95.94 163 ALA A CA 1
ATOM 1306 C C . ALA A 1 163 ? -2.354 5.142 -6.467 1.00 95.94 163 ALA A C 1
ATOM 1308 O O . ALA A 1 163 ? -3.181 5.135 -7.382 1.00 95.94 163 ALA A O 1
ATOM 1309 N N . ASP A 1 164 ? -1.329 4.290 -6.448 1.00 96.38 164 ASP A N 1
ATOM 1310 C CA . ASP A 1 164 ? -1.088 3.230 -7.428 1.00 96.38 164 ASP A CA 1
ATOM 1311 C C . ASP A 1 164 ? -2.190 2.173 -7.401 1.00 96.38 164 ASP A C 1
ATOM 1313 O O . ASP A 1 164 ? -2.735 1.853 -8.457 1.00 96.38 164 ASP A O 1
ATOM 1317 N N . LEU A 1 165 ? -2.608 1.727 -6.214 1.00 95.81 165 LEU A N 1
ATOM 1318 C CA . LEU A 1 165 ? -3.716 0.781 -6.070 1.00 95.81 165 LEU A CA 1
ATOM 1319 C C . LEU A 1 165 ? -5.045 1.353 -6.560 1.00 95.81 165 LEU A C 1
ATOM 1321 O O . LEU A 1 165 ? -5.853 0.631 -7.136 1.00 95.81 165 LEU A O 1
ATOM 1325 N N . ARG A 1 166 ? -5.280 2.658 -6.383 1.00 94.44 166 ARG A N 1
ATOM 1326 C CA . ARG A 1 166 ? -6.491 3.320 -6.891 1.00 94.44 166 ARG A CA 1
ATOM 1327 C C . ARG A 1 166 ? -6.622 3.243 -8.415 1.00 94.44 166 ARG A C 1
ATOM 1329 O O . ARG A 1 166 ? -7.737 3.262 -8.929 1.00 94.44 166 ARG A O 1
ATOM 1336 N N . SER A 1 167 ? -5.502 3.210 -9.129 1.00 93.81 167 SER A N 1
ATOM 1337 C CA . SER A 1 167 ? -5.472 3.284 -10.594 1.00 93.81 167 SER A CA 1
ATOM 1338 C C . SER A 1 167 ? -4.991 1.978 -11.232 1.00 93.81 167 SER A C 1
ATOM 1340 O O . SER A 1 167 ? -4.609 1.973 -12.400 1.00 93.81 167 SER A O 1
ATOM 1342 N N . TRP A 1 168 ? -4.966 0.882 -10.463 1.00 95.38 168 TRP A N 1
ATOM 1343 C CA . TRP A 1 168 ? -4.348 -0.377 -10.878 1.00 95.38 168 TRP A CA 1
ATOM 1344 C C . TRP A 1 168 ? -5.046 -1.021 -12.081 1.00 95.38 168 TRP A C 1
ATOM 1346 O O . TRP A 1 168 ? -4.385 -1.430 -13.035 1.00 95.38 168 TRP A O 1
ATOM 1356 N N . GLU A 1 169 ? -6.380 -1.033 -12.059 1.00 93.50 169 GLU A N 1
ATOM 1357 C CA . GLU A 1 169 ? -7.245 -1.627 -13.092 1.00 93.50 169 GLU A CA 1
ATOM 1358 C C . GLU A 1 169 ? -7.477 -0.713 -14.306 1.00 93.50 169 GLU A C 1
ATOM 1360 O O . GLU A 1 169 ? -8.317 -0.983 -15.164 1.00 93.50 169 GLU A O 1
ATOM 1365 N N . TRP A 1 170 ? -6.766 0.414 -14.403 1.00 93.44 170 TRP A N 1
ATOM 1366 C CA . TRP A 1 170 ? -6.902 1.283 -15.568 1.00 93.44 170 TRP A CA 1
ATOM 1367 C C . TRP A 1 170 ? -6.306 0.616 -16.809 1.00 93.44 170 TRP A C 1
ATOM 1369 O O . TRP A 1 170 ? -5.157 0.167 -16.810 1.00 93.44 170 TRP A O 1
ATOM 1379 N N . SER A 1 171 ? -7.057 0.639 -17.913 1.00 90.00 171 SER A N 1
ATOM 1380 C CA . SER A 1 171 ? -6.656 0.032 -19.191 1.00 90.00 171 SER A CA 1
ATOM 1381 C C . SER A 1 171 ? -5.350 0.593 -19.766 1.00 90.00 171 SER A C 1
ATOM 1383 O O . SER A 1 171 ? -4.675 -0.090 -20.531 1.00 90.00 171 SER A O 1
ATOM 1385 N N . SER A 1 172 ? -4.950 1.808 -19.372 1.00 92.69 172 SER A N 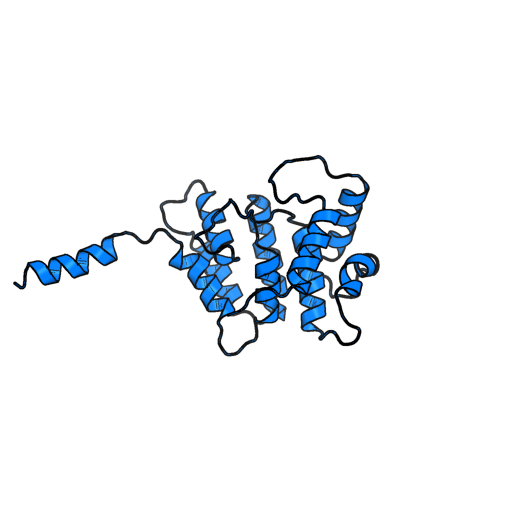1
ATOM 1386 C CA . SER A 1 172 ? -3.693 2.437 -19.795 1.00 92.69 172 SER A CA 1
ATOM 1387 C C . SER A 1 172 ? -2.435 1.759 -19.241 1.00 92.69 172 SER A C 1
ATOM 1389 O O . SER A 1 172 ? -1.341 1.998 -19.756 1.00 92.69 172 SER A O 1
ATOM 1391 N N . ARG A 1 173 ? -2.564 0.933 -18.189 1.00 93.81 173 ARG A N 1
ATOM 1392 C CA . ARG A 1 173 ? -1.455 0.211 -17.536 1.00 93.81 173 ARG A CA 1
ATOM 1393 C C . ARG A 1 173 ? -0.317 1.135 -17.057 1.00 93.81 173 ARG A C 1
ATOM 1395 O O . ARG A 1 173 ? 0.841 0.727 -16.936 1.00 93.81 173 ARG A O 1
ATOM 1402 N N . GLU A 1 174 ? -0.624 2.411 -16.795 1.00 93.75 174 GLU A N 1
ATOM 1403 C CA . GLU A 1 174 ? 0.362 3.436 -16.416 1.00 93.75 174 GLU A CA 1
ATOM 1404 C C . GLU A 1 174 ? 1.070 3.120 -15.094 1.00 93.75 174 GLU A C 1
ATOM 1406 O O . GLU A 1 174 ? 2.248 3.439 -14.923 1.00 93.75 174 GLU A O 1
ATOM 1411 N N . VAL A 1 175 ? 0.363 2.522 -14.133 1.00 95.56 175 VAL A N 1
ATOM 1412 C CA . VAL A 1 175 ? 0.933 2.168 -12.828 1.00 95.56 175 VAL A CA 1
ATOM 1413 C C . VAL A 1 175 ? 1.981 1.074 -12.994 1.00 95.56 175 VAL A C 1
ATOM 1415 O O . VAL A 1 175 ? 3.114 1.234 -12.541 1.00 95.56 175 VAL A O 1
ATOM 1418 N N . GLN A 1 176 ? 1.636 0.022 -13.731 1.00 96.81 176 GLN A N 1
ATOM 1419 C CA . GLN A 1 176 ? 2.513 -1.107 -14.004 1.00 96.81 176 GLN A CA 1
ATOM 1420 C C . GLN A 1 176 ? 3.764 -0.658 -14.763 1.00 96.81 176 GLN A C 1
ATOM 1422 O O . GLN A 1 176 ? 4.877 -1.010 -14.378 1.00 96.81 176 GLN A O 1
ATOM 1427 N N . ARG A 1 177 ? 3.611 0.210 -15.775 1.00 95.38 177 ARG A N 1
ATOM 1428 C CA . ARG A 1 177 ? 4.753 0.805 -16.491 1.00 95.38 177 ARG A CA 1
ATOM 1429 C C . ARG A 1 177 ? 5.658 1.640 -15.583 1.00 95.38 177 ARG A C 1
ATOM 1431 O O . ARG A 1 177 ? 6.872 1.598 -15.747 1.00 95.38 177 ARG A O 1
ATOM 1438 N N . ARG A 1 178 ? 5.106 2.387 -14.621 1.00 94.25 178 ARG A N 1
ATOM 1439 C CA . ARG A 1 178 ? 5.912 3.178 -13.671 1.00 94.25 178 ARG A CA 1
ATOM 1440 C C . ARG A 1 178 ? 6.645 2.309 -12.658 1.00 94.25 178 ARG A C 1
ATOM 1442 O O . ARG A 1 178 ? 7.790 2.615 -12.339 1.00 94.25 178 ARG A O 1
ATOM 1449 N N . TRP A 1 179 ? 6.021 1.243 -12.164 1.00 96.25 179 TRP A N 1
ATOM 1450 C CA . TRP A 1 179 ? 6.705 0.264 -11.312 1.00 96.25 179 TRP A CA 1
ATOM 1451 C C . TRP A 1 179 ? 7.829 -0.427 -12.077 1.00 96.25 179 TRP A C 1
ATOM 1453 O O . TRP A 1 179 ? 8.937 -0.525 -11.561 1.00 96.25 179 TRP A O 1
ATOM 1463 N N . ALA A 1 180 ? 7.579 -0.807 -13.333 1.00 95.38 180 ALA A N 1
ATOM 1464 C CA . ALA A 1 180 ? 8.605 -1.338 -14.218 1.00 95.38 180 ALA A CA 1
ATOM 1465 C C . ALA A 1 180 ? 9.760 -0.340 -14.413 1.00 95.38 180 ALA A C 1
ATOM 1467 O O . ALA A 1 180 ? 10.918 -0.694 -14.224 1.00 95.38 180 ALA A O 1
ATOM 1468 N N . TYR A 1 181 ? 9.464 0.930 -14.696 1.00 93.25 181 TYR A N 1
ATOM 1469 C CA . TYR A 1 181 ? 10.495 1.964 -14.805 1.00 93.25 181 TYR A CA 1
ATOM 1470 C C . TYR A 1 181 ? 11.293 2.143 -13.504 1.00 93.25 181 TYR A C 1
ATOM 1472 O O . TYR A 1 181 ? 12.513 2.249 -13.545 1.00 93.25 181 TYR A O 1
ATOM 1480 N N . GLY A 1 182 ? 10.633 2.119 -12.343 1.00 92.50 182 GLY A N 1
ATOM 1481 C CA . GLY A 1 182 ? 11.321 2.187 -11.050 1.00 92.50 182 GLY A CA 1
ATOM 1482 C C . GLY A 1 182 ? 12.220 0.983 -10.763 1.00 92.50 182 GLY A C 1
ATOM 1483 O O . GLY A 1 182 ? 13.161 1.107 -9.989 1.00 92.50 182 GLY A O 1
ATOM 1484 N N . PHE A 1 183 ? 11.955 -0.162 -11.394 1.00 93.12 183 PHE A N 1
ATOM 1485 C CA . PHE A 1 183 ? 12.751 -1.375 -11.243 1.00 93.12 183 PHE A CA 1
ATOM 1486 C C . PHE A 1 183 ? 13.882 -1.476 -12.277 1.00 93.12 183 PHE A C 1
ATOM 1488 O O . PHE A 1 183 ? 15.051 -1.517 -11.911 1.00 93.12 183 PHE A O 1
ATOM 1495 N N . TRP A 1 184 ? 13.556 -1.473 -13.573 1.00 90.94 184 TRP A N 1
ATOM 1496 C CA . TRP A 1 184 ? 14.534 -1.645 -14.659 1.00 90.94 184 TRP A CA 1
ATOM 1497 C C . TRP A 1 184 ? 15.158 -0.327 -15.133 1.00 90.94 184 TRP A C 1
ATOM 1499 O O . TRP A 1 184 ? 16.289 -0.318 -15.603 1.00 90.94 184 TRP A O 1
ATOM 1509 N N . GLY A 1 185 ? 14.442 0.794 -15.022 1.00 84.88 185 GLY A N 1
ATOM 1510 C CA . GLY A 1 185 ? 14.936 2.114 -15.437 1.00 84.88 185 GLY A CA 1
ATOM 1511 C C . GLY A 1 185 ? 15.806 2.810 -14.387 1.00 84.88 185 GLY A C 1
ATOM 1512 O O . GLY A 1 185 ? 16.455 3.799 -14.699 1.00 84.88 185 GLY A O 1
ATOM 1513 N N . SER A 1 186 ? 15.810 2.316 -13.144 1.00 69.25 186 SER A N 1
ATOM 1514 C CA . SER A 1 186 ? 16.673 2.801 -12.049 1.00 69.25 186 SER A CA 1
ATOM 1515 C C . SER A 1 186 ? 17.784 1.814 -11.671 1.00 69.25 186 SER A C 1
ATOM 1517 O O . SER A 1 186 ? 18.608 2.114 -10.800 1.00 69.25 186 SER A O 1
ATOM 1519 N N . ALA A 1 187 ? 17.815 0.637 -12.308 1.00 60.66 187 ALA A N 1
ATOM 1520 C CA . ALA A 1 187 ? 18.996 -0.214 -12.298 1.00 60.66 187 ALA A CA 1
ATOM 1521 C C . ALA A 1 187 ? 20.148 0.566 -12.958 1.00 60.66 187 ALA A C 1
ATOM 1523 O O . ALA A 1 187 ? 19.877 1.325 -13.893 1.00 60.66 187 ALA A O 1
ATOM 1524 N N . PRO A 1 188 ? 21.399 0.444 -12.475 1.00 53.19 188 PRO A N 1
ATOM 1525 C CA . PRO A 1 188 ? 22.534 1.008 -13.189 1.00 53.19 188 PRO A CA 1
ATOM 1526 C C . PRO A 1 188 ? 22.517 0.380 -14.580 1.00 53.19 188 PRO A C 1
ATOM 1528 O O . PRO A 1 188 ? 22.756 -0.814 -14.724 1.00 53.19 188 PRO A O 1
ATOM 1531 N N . GLN A 1 189 ? 22.114 1.145 -15.589 1.00 46.62 189 GLN A N 1
ATOM 1532 C CA . GLN A 1 189 ? 22.354 0.722 -16.952 1.00 46.62 189 GLN A CA 1
ATOM 1533 C C . GLN A 1 189 ? 23.855 0.837 -17.133 1.00 46.62 189 GLN A C 1
ATOM 1535 O O . GLN A 1 189 ? 24.407 1.907 -16.871 1.00 46.62 189 GLN A O 1
ATOM 1540 N N . ASP A 1 190 ? 24.507 -0.252 -17.530 1.00 41.16 190 ASP A N 1
ATOM 1541 C CA . ASP A 1 190 ? 25.850 -0.164 -18.073 1.00 41.16 190 ASP A CA 1
ATOM 1542 C C . ASP A 1 190 ? 25.851 0.965 -19.105 1.00 41.16 190 ASP A C 1
ATOM 1544 O O . ASP A 1 190 ? 25.111 0.949 -20.096 1.00 41.16 190 ASP A O 1
ATOM 1548 N N . THR A 1 191 ? 26.660 1.984 -18.828 1.00 40.41 191 THR A N 1
ATOM 1549 C CA . THR A 1 191 ? 26.882 3.190 -19.635 1.00 40.41 191 THR A CA 1
ATOM 1550 C C . THR A 1 191 ? 27.313 2.876 -21.083 1.00 40.41 191 THR A C 1
ATOM 1552 O O . THR A 1 191 ? 27.444 3.770 -21.912 1.00 40.41 191 THR A O 1
ATOM 1555 N N . GLU A 1 192 ? 27.472 1.606 -21.447 1.00 43.09 192 GLU A N 1
ATOM 1556 C CA . GLU A 1 192 ? 27.926 1.136 -22.755 1.00 43.09 192 GLU A CA 1
ATOM 1557 C C . GLU A 1 192 ? 26.895 1.306 -23.885 1.00 43.09 192 GLU A C 1
ATOM 1559 O O . GLU A 1 192 ? 27.281 1.422 -25.047 1.00 43.09 192 GLU A O 1
ATOM 1564 N N . ARG A 1 193 ? 25.588 1.419 -23.598 1.00 44.12 193 ARG A N 1
ATOM 1565 C CA . ARG A 1 193 ? 24.587 1.601 -24.676 1.00 44.12 193 ARG A CA 1
ATOM 1566 C C . ARG A 1 193 ? 24.580 2.990 -25.320 1.00 44.12 193 ARG A C 1
ATOM 1568 O O . ARG A 1 193 ? 23.985 3.137 -26.382 1.00 44.12 193 ARG A O 1
ATOM 1575 N N . GLN A 1 194 ? 25.217 3.990 -24.708 1.00 41.22 194 GLN A N 1
ATOM 1576 C CA . GLN A 1 194 ? 25.343 5.337 -25.286 1.00 41.22 194 GLN A CA 1
ATOM 1577 C C . GLN A 1 194 ? 26.692 5.570 -25.988 1.00 41.22 194 GLN A C 1
ATOM 1579 O O . GLN A 1 194 ? 26.769 6.456 -26.829 1.00 41.22 194 GLN A O 1
ATOM 1584 N N . GLY A 1 195 ? 27.721 4.751 -25.727 1.00 39.84 195 GLY A N 1
ATOM 1585 C CA . GLY A 1 195 ? 29.014 4.836 -26.426 1.00 39.84 195 GLY A CA 1
ATOM 1586 C C . GLY A 1 195 ? 29.017 4.172 -27.808 1.00 39.84 195 GLY A C 1
ATOM 1587 O O . GLY A 1 195 ? 29.620 4.691 -28.740 1.00 39.84 195 GLY A O 1
ATOM 1588 N N . ALA A 1 196 ? 28.267 3.077 -27.974 1.00 46.34 196 ALA A N 1
ATOM 1589 C CA . ALA A 1 196 ? 28.242 2.318 -29.229 1.00 46.34 196 ALA A CA 1
ATOM 1590 C C . ALA A 1 196 ? 27.534 3.035 -30.397 1.00 46.34 196 ALA A C 1
ATOM 1592 O O . ALA A 1 196 ? 27.724 2.652 -31.545 1.00 46.34 196 ALA A O 1
ATOM 1593 N N . VAL A 1 197 ? 26.717 4.062 -30.124 1.00 47.94 197 VAL A N 1
ATOM 1594 C CA . VAL A 1 197 ? 26.045 4.849 -31.177 1.00 47.94 197 VAL A CA 1
ATOM 1595 C C . VAL A 1 197 ? 26.920 6.020 -31.645 1.00 47.94 197 VAL A C 1
ATOM 1597 O O . VAL A 1 197 ? 26.831 6.416 -32.799 1.00 47.94 197 VAL A O 1
ATOM 1600 N N . GLU A 1 198 ? 27.807 6.543 -30.789 1.00 48.25 198 GLU A N 1
ATOM 1601 C CA . GLU A 1 198 ? 28.714 7.6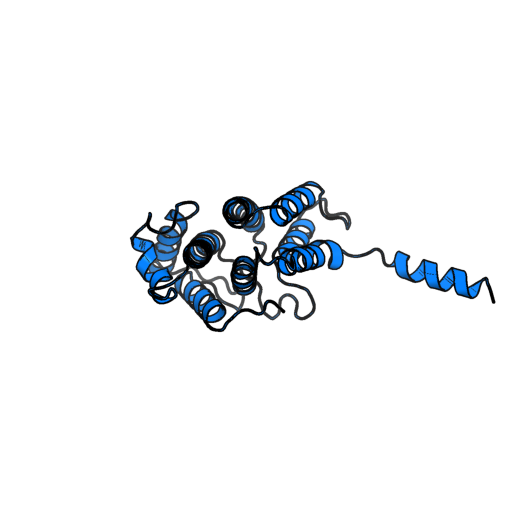38 -31.165 1.00 48.25 198 GLU A CA 1
ATOM 1602 C C . GLU A 1 198 ? 30.005 7.169 -31.855 1.00 48.25 198 GLU A C 1
ATOM 1604 O O . GLU A 1 198 ? 30.598 7.953 -32.593 1.00 48.25 198 GLU A O 1
ATOM 1609 N N . GLU A 1 199 ? 30.469 5.934 -31.637 1.00 48.94 199 GLU A N 1
ATOM 1610 C CA . GLU A 1 199 ? 31.646 5.404 -32.350 1.00 48.94 199 GLU A CA 1
ATOM 1611 C C . GLU A 1 199 ? 31.326 5.020 -33.805 1.00 48.94 199 GLU A C 1
ATOM 1613 O O . GLU A 1 199 ? 32.140 5.285 -34.688 1.00 48.94 199 GLU A O 1
ATOM 1618 N N . ASP A 1 200 ? 30.117 4.521 -34.085 1.00 45.88 200 ASP A N 1
ATOM 1619 C CA . ASP A 1 200 ? 29.693 4.128 -35.443 1.00 45.88 200 ASP A CA 1
ATOM 1620 C C . ASP A 1 200 ? 29.460 5.349 -36.368 1.00 45.88 200 ASP A C 1
ATOM 1622 O O . ASP A 1 200 ? 29.635 5.267 -37.581 1.00 45.88 200 ASP A O 1
ATOM 1626 N N . GLU A 1 201 ? 29.145 6.528 -35.808 1.00 51.12 201 GLU A N 1
ATOM 1627 C CA . GLU A 1 201 ? 29.061 7.794 -36.563 1.00 51.12 201 GLU A CA 1
ATOM 1628 C C . GLU A 1 201 ? 30.421 8.491 -36.759 1.00 51.12 201 GLU A C 1
ATOM 1630 O O . GLU 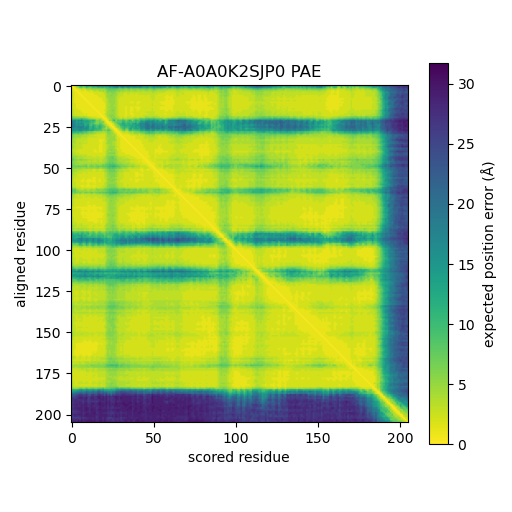A 1 201 ? 30.558 9.319 -37.662 1.00 51.12 201 GLU A O 1
ATOM 1635 N N . ARG A 1 202 ? 31.439 8.173 -35.946 1.00 50.94 202 ARG A N 1
ATOM 1636 C CA . ARG A 1 202 ? 32.784 8.774 -36.056 1.00 50.94 202 ARG A CA 1
ATOM 1637 C C . ARG A 1 202 ? 33.707 8.032 -37.022 1.00 50.94 202 ARG A C 1
ATOM 1639 O O . ARG A 1 202 ? 34.633 8.656 -37.526 1.00 50.94 202 ARG A O 1
ATOM 1646 N N . ASP A 1 203 ? 33.445 6.754 -37.296 1.00 50.19 203 ASP A N 1
ATOM 1647 C CA . ASP A 1 203 ? 34.209 5.942 -38.262 1.00 50.19 203 ASP A CA 1
ATOM 1648 C C . ASP A 1 203 ? 33.595 5.949 -39.681 1.00 50.19 203 ASP A C 1
ATOM 1650 O O . ASP A 1 203 ? 34.172 5.412 -40.627 1.00 50.19 203 ASP A O 1
ATOM 1654 N N . ALA A 1 204 ? 32.432 6.591 -39.852 1.00 52.41 204 ALA A N 1
ATOM 1655 C CA . ALA A 1 204 ? 31.734 6.747 -41.132 1.00 52.41 204 ALA A CA 1
ATOM 1656 C C . ALA A 1 204 ? 31.901 8.143 -41.781 1.00 52.41 204 ALA A C 1
ATOM 1658 O O . ALA A 1 204 ? 31.232 8.428 -42.781 1.00 52.41 204 ALA A O 1
ATOM 1659 N N . GLY A 1 205 ? 32.755 9.011 -41.216 1.00 44.84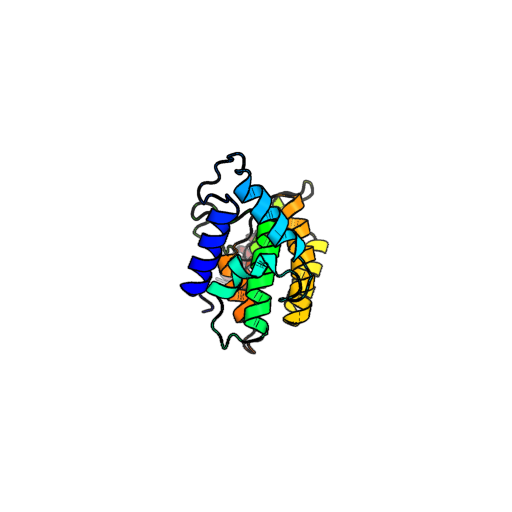 205 GLY A N 1
ATOM 1660 C CA . GLY A 1 205 ? 32.969 10.409 -41.630 1.00 44.84 205 GLY A CA 1
ATOM 1661 C C . GLY A 1 205 ? 34.306 10.682 -42.305 1.00 44.84 205 GLY A C 1
ATOM 1662 O O . GLY A 1 205 ? 35.342 10.229 -41.775 1.00 44.84 205 GLY A O 1
#

Secondary structure (DSSP, 8-state):
--PPPHHHHHHHHHHHHHHT--TT----PPPHHHHHHHHHHHTTTTS-TTS-GGGHHHHGGGS-TT--HHHHHHHHHHHHHHHH---B--TTT-TTS--SHHHHHHHHHHHSTT-SSS--HHHHHHHHHHHH--HHHHHHHHHHHHHHHHHTT--B-HHHHHHHHHTTT-TT-HHHHHHHHHHHSSS---THHHHHHHHHHHS--